Protein AF-A0A8J7B1N4-F1 (afdb_monomer_lite)

Foldseek 3Di:
DAKEKEADDPQPDPKWKWKAWVLVVSPDTQTFDDDPRITMGDDDCVSCQVKIWMFIAINSHWTWPDDIDIDNDDVHYYHYHYPPRTDTDDDPDQDEDDDPVQCVVPPDDPPPPDDFPEEQEAQAPVSVVVQVVVVVVVGRYHYHFRYEAPDPAALLPDDDPDDVPDDDPASQPVVLVQFAAPDDDDPPDPDPHGWHRYNRICVSRDDPDDDDDDLCPCVVPPPVVSCCCVVPVVVVSVVVVD

Secondary structure (DSSP, 8-state):
-EEEEEE-STTTTTS-EEEEEGGGTT---EE-EEETTEEEEEE-HHHHTT-EEEEEEETTTEEPSSSPEEE-PPTT-EEEE-TTTS--PPP-SPPP---HHHHHHSPPP--TT---SEEEE--SHHHHHHHHHHHHTT--EEEE-SSB---SS-GGGSPP-PBTTB----TTHHHHHH-B--SPPPTT------B--BTTGGGGS--S--PPPPTTGGGGS-HHHHHHIIIIIHHHHHHHT-

Radius of gyration: 25.06 Å; chains: 1; bounding box: 59×52×63 Å

pLDDT: mean 89.24, std 9.02, range [54.62, 98.19]

Structure (mmCIF, N/CA/C/O backbone):
data_AF-A0A8J7B1N4-F1
#
_entry.id   AF-A0A8J7B1N4-F1
#
loop_
_atom_site.group_PDB
_atom_site.id
_atom_site.type_symbol
_atom_site.label_atom_id
_atom_site.label_alt_id
_atom_site.label_comp_id
_atom_site.label_asym_id
_atom_site.label_entity_id
_atom_site.label_seq_id
_atom_site.pdbx_PDB_ins_code
_atom_site.Cartn_x
_atom_site.Cartn_y
_atom_site.Cartn_z
_atom_site.occupancy
_atom_site.B_iso_or_equiv
_atom_site.auth_seq_id
_atom_site.auth_comp_id
_atom_site.auth_asym_id
_atom_site.auth_atom_id
_atom_site.pdbx_PDB_model_num
ATOM 1 N N . MET A 1 1 ? -27.358 -0.420 25.011 1.00 93.19 1 MET A N 1
ATOM 2 C CA . MET A 1 1 ? -26.073 -0.004 24.418 1.00 93.19 1 MET A CA 1
ATOM 3 C C . MET A 1 1 ? -25.561 1.215 25.165 1.00 93.19 1 MET A C 1
ATOM 5 O O . MET A 1 1 ? -26.332 1.803 25.919 1.00 93.19 1 MET A O 1
ATOM 9 N N . PHE A 1 2 ? -24.293 1.547 24.993 1.00 96.31 2 PHE A N 1
ATOM 10 C CA . PHE A 1 2 ? -23.698 2.841 25.317 1.00 96.31 2 PHE A CA 1
ATOM 11 C C . PHE A 1 2 ? -22.681 3.161 24.220 1.00 96.31 2 PHE A C 1
ATOM 13 O O . PHE A 1 2 ? -22.222 2.254 23.515 1.00 96.31 2 PHE A O 1
ATOM 20 N N . THR A 1 3 ? -22.324 4.432 24.108 1.00 97.19 3 THR A N 1
ATOM 21 C CA . THR A 1 3 ? -21.473 4.940 23.041 1.00 97.19 3 THR A CA 1
ATOM 22 C C . THR A 1 3 ? -20.137 5.404 23.604 1.00 97.19 3 THR A C 1
ATOM 24 O O . THR A 1 3 ? -20.077 6.175 24.560 1.00 97.19 3 THR A O 1
ATOM 27 N N . LEU A 1 4 ? -19.054 4.950 22.985 1.00 97.06 4 LEU A N 1
ATOM 28 C CA . LEU A 1 4 ? -17.715 5.506 23.142 1.00 97.06 4 LEU A CA 1
ATOM 29 C C . LEU A 1 4 ? -17.394 6.342 21.904 1.00 97.06 4 LEU A C 1
ATOM 31 O O . LEU A 1 4 ? -17.588 5.881 20.779 1.00 97.06 4 LEU A O 1
ATOM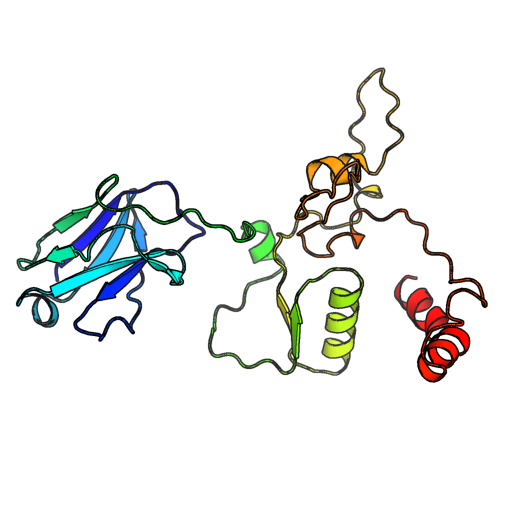 35 N N . ARG A 1 5 ? -16.904 7.564 22.100 1.00 96.94 5 ARG A N 1
ATOM 36 C CA . ARG A 1 5 ? -16.487 8.467 21.026 1.00 96.94 5 ARG A CA 1
ATOM 37 C C . ARG A 1 5 ? -15.051 8.900 21.227 1.00 96.94 5 ARG A C 1
ATOM 39 O O . ARG A 1 5 ? -14.684 9.334 22.312 1.00 96.94 5 ARG A O 1
ATOM 46 N N . PHE A 1 6 ? -14.264 8.851 20.164 1.00 96.56 6 PHE A N 1
ATOM 47 C CA . PHE A 1 6 ? -12.947 9.465 20.107 1.00 96.56 6 PHE A CA 1
ATOM 48 C C . PHE A 1 6 ? -12.950 10.587 19.066 1.00 96.56 6 PHE A C 1
ATOM 50 O O . PHE A 1 6 ? -12.943 10.327 17.863 1.00 96.56 6 PHE A O 1
ATOM 57 N N . ALA A 1 7 ? -13.008 11.837 19.529 1.00 95.12 7 ALA A N 1
ATOM 58 C CA . ALA A 1 7 ? -13.002 13.015 18.670 1.00 95.12 7 ALA A CA 1
ATOM 59 C C . ALA A 1 7 ? -11.585 13.332 18.186 1.00 95.12 7 ALA A C 1
ATOM 61 O O . ALA A 1 7 ? -10.692 13.655 18.970 1.00 95.12 7 ALA A O 1
ATOM 62 N N . THR A 1 8 ? -11.398 13.249 16.870 1.00 90.62 8 THR A N 1
ATOM 63 C CA . THR A 1 8 ? -10.145 13.579 16.188 1.00 90.62 8 THR A CA 1
ATOM 64 C C . THR A 1 8 ? -10.393 13.793 14.697 1.00 90.62 8 THR A C 1
ATOM 66 O O . THR A 1 8 ? -11.321 13.239 14.098 1.00 90.62 8 THR A O 1
ATOM 69 N N . ALA A 1 9 ? -9.543 14.615 14.093 1.00 87.00 9 ALA A N 1
ATOM 70 C CA . ALA A 1 9 ? -9.493 14.855 12.662 1.00 87.00 9 ALA A CA 1
ATOM 71 C C . ALA A 1 9 ? -8.360 14.101 11.955 1.00 87.00 9 ALA A C 1
ATOM 73 O O . ALA A 1 9 ? -8.394 13.988 10.733 1.00 87.00 9 ALA A O 1
ATOM 74 N N . ASP A 1 10 ? -7.381 13.602 12.707 1.00 82.19 10 ASP A N 1
ATOM 75 C CA . ASP A 1 10 ? -6.040 13.312 12.185 1.00 82.19 10 ASP A CA 1
ATOM 76 C C . ASP A 1 10 ? -5.960 11.972 11.442 1.00 82.19 10 ASP A C 1
ATOM 78 O O . ASP A 1 10 ? -5.059 11.749 10.638 1.00 82.19 10 ASP A O 1
ATOM 82 N N . TYR A 1 11 ? -6.924 11.081 11.689 1.00 81.88 11 TYR A N 1
ATOM 83 C CA . TYR A 1 11 ? -6.911 9.702 11.191 1.00 81.88 11 TYR A CA 1
ATOM 84 C C . TYR A 1 11 ? -8.045 9.401 10.199 1.00 81.88 11 TYR A C 1
ATOM 86 O O . TYR A 1 11 ? -8.274 8.253 9.859 1.00 81.88 11 TYR A O 1
ATOM 94 N N . ARG A 1 12 ? -8.786 10.406 9.724 1.00 71.12 12 ARG A N 1
ATOM 95 C CA . ARG A 1 12 ? -9.906 10.196 8.786 1.00 71.12 12 ARG A CA 1
ATOM 96 C C . ARG A 1 12 ? -9.482 10.350 7.315 1.00 71.12 12 ARG A C 1
ATOM 98 O O . ARG A 1 12 ? -8.583 11.146 7.048 1.00 71.12 12 ARG A O 1
ATOM 105 N N . PRO A 1 13 ? -10.226 9.760 6.364 1.00 61.59 13 PRO A N 1
ATOM 106 C CA . PRO A 1 13 ? -11.046 8.552 6.511 1.00 61.59 13 PRO A CA 1
ATOM 107 C C . PRO A 1 13 ? -10.205 7.270 6.384 1.00 61.59 13 PRO A C 1
ATOM 109 O O . PRO A 1 13 ? -10.677 6.197 6.740 1.00 61.59 13 PRO A O 1
ATOM 112 N N . ASP A 1 14 ? -8.974 7.399 5.890 1.00 69.56 14 ASP A N 1
ATOM 113 C CA . ASP A 1 14 ? -8.175 6.281 5.390 1.00 69.56 14 ASP A CA 1
ATOM 114 C C . ASP A 1 14 ? -7.541 5.432 6.491 1.00 69.56 14 ASP A C 1
ATOM 116 O O . ASP A 1 14 ? -7.018 4.364 6.189 1.00 69.56 14 ASP A O 1
ATOM 120 N N . ARG A 1 15 ? -7.572 5.892 7.752 1.00 82.56 15 ARG A N 1
ATOM 121 C CA . ARG A 1 15 ? -6.979 5.161 8.870 1.00 82.56 15 ARG A CA 1
ATOM 122 C C . ARG A 1 15 ? -8.014 4.699 9.880 1.00 82.56 15 ARG A C 1
ATOM 124 O O . ARG A 1 15 ? -8.753 5.505 10.430 1.00 82.56 15 ARG A O 1
ATOM 131 N N . GLN A 1 16 ? -8.059 3.411 10.181 1.00 89.62 16 GLN A N 1
ATOM 132 C CA . GLN A 1 16 ? -9.032 2.840 11.100 1.00 89.62 16 GLN A CA 1
ATOM 133 C C . GLN A 1 16 ? -8.594 3.000 12.562 1.00 89.62 16 GLN A C 1
ATOM 135 O O . GLN A 1 16 ? -7.497 2.598 12.953 1.00 89.62 16 GLN A O 1
ATOM 140 N N . VAL A 1 17 ? -9.505 3.486 13.411 1.00 94.56 17 VAL A N 1
ATOM 141 C CA . VAL A 1 17 ? -9.372 3.372 14.871 1.00 94.56 17 VAL A CA 1
ATOM 142 C C . VAL A 1 17 ? -10.276 2.253 15.380 1.00 94.56 17 VAL A C 1
ATOM 144 O O . VAL A 1 17 ? -11.475 2.214 15.105 1.00 94.56 17 VAL A O 1
ATOM 147 N N . THR A 1 18 ? -9.692 1.343 16.152 1.00 96.75 18 THR A N 1
ATOM 148 C CA . THR A 1 18 ? -10.368 0.210 16.795 1.00 96.75 18 THR A CA 1
ATOM 149 C C . THR A 1 18 ? -10.280 0.308 18.315 1.00 96.75 18 THR A C 1
ATOM 151 O O . THR A 1 18 ? -9.471 1.061 18.861 1.00 96.75 18 THR A O 1
ATOM 154 N N . LEU A 1 19 ? -11.129 -0.445 19.011 1.00 97.06 19 LEU A N 1
ATOM 155 C CA . LEU A 1 19 ? -11.047 -0.660 20.451 1.00 97.06 19 LEU A CA 1
ATOM 156 C C . LEU A 1 19 ? -10.596 -2.090 20.741 1.00 97.06 19 LEU A C 1
ATOM 158 O O . LEU A 1 19 ? -11.185 -3.039 20.224 1.00 97.06 19 LEU A O 1
ATOM 162 N N . ARG A 1 20 ? -9.624 -2.235 21.644 1.00 97.94 20 ARG A N 1
ATOM 163 C CA . ARG A 1 20 ? -9.289 -3.509 22.294 1.00 97.94 20 ARG A CA 1
ATOM 164 C C . ARG A 1 20 ? -9.598 -3.410 23.776 1.00 97.94 20 ARG A C 1
ATOM 166 O O . ARG A 1 20 ? -9.395 -2.358 24.384 1.00 97.94 20 ARG A O 1
ATOM 173 N N . THR A 1 21 ? -10.102 -4.497 24.354 1.00 97.50 21 THR A N 1
ATOM 174 C CA . THR A 1 21 ? -10.533 -4.526 25.759 1.00 97.50 21 THR A CA 1
ATOM 175 C C . THR A 1 21 ? -9.948 -5.713 26.510 1.00 97.50 21 THR A C 1
ATOM 177 O O . THR A 1 21 ? -9.672 -6.763 25.923 1.00 97.50 21 THR A O 1
ATOM 180 N N . ASN A 1 22 ? -9.819 -5.578 27.829 1.00 97.38 22 ASN A N 1
ATOM 181 C CA . ASN A 1 22 ? -9.392 -6.672 28.698 1.00 97.38 22 ASN A CA 1
ATOM 182 C C . ASN A 1 22 ? -10.382 -7.855 28.706 1.00 97.38 22 ASN A C 1
ATOM 184 O O . ASN A 1 22 ? -9.966 -8.989 28.916 1.00 97.38 22 ASN A O 1
ATOM 188 N N . LEU A 1 23 ? -11.672 -7.617 28.437 1.00 95.69 23 LEU A N 1
ATOM 189 C CA . LEU A 1 23 ? -12.701 -8.668 28.372 1.00 95.69 23 LEU A CA 1
ATOM 190 C C . LEU A 1 23 ? -12.519 -9.628 27.191 1.00 95.69 23 LEU A C 1
ATOM 192 O O . LEU A 1 23 ? -13.093 -10.715 27.189 1.00 95.69 23 LEU A O 1
ATOM 196 N N . ASP A 1 24 ? -11.754 -9.216 26.184 1.00 93.69 24 ASP A N 1
ATOM 197 C CA . ASP A 1 24 ? -11.372 -10.032 25.033 1.00 93.69 24 ASP A CA 1
ATOM 198 C C . ASP A 1 24 ? -9.873 -10.393 25.085 1.00 93.69 24 ASP A C 1
ATOM 200 O O . ASP A 1 24 ? -9.266 -10.657 24.049 1.00 93.69 24 ASP A O 1
ATOM 204 N N . ASN A 1 25 ? -9.249 -10.350 26.275 1.00 95.00 25 ASN A N 1
ATOM 205 C CA . ASN A 1 25 ? -7.805 -10.537 26.477 1.00 95.00 25 ASN A CA 1
ATOM 206 C C . ASN A 1 25 ? -6.950 -9.693 25.522 1.00 95.00 25 ASN A C 1
ATOM 208 O O . ASN A 1 25 ? -5.895 -10.139 25.078 1.00 95.00 25 ASN A O 1
ATOM 212 N N . TRP A 1 26 ? -7.424 -8.493 25.173 1.00 95.56 26 TRP A N 1
ATOM 213 C CA . TRP A 1 26 ? -6.745 -7.593 24.244 1.00 95.56 26 TRP A CA 1
ATOM 214 C C . TRP A 1 26 ? -6.537 -8.158 22.827 1.00 95.56 26 TRP A C 1
ATOM 216 O O . TRP A 1 26 ? -5.747 -7.606 22.070 1.00 95.56 26 TRP A O 1
ATOM 226 N N . ALA A 1 27 ? -7.240 -9.232 22.454 1.00 93.12 27 ALA A N 1
ATOM 227 C CA . ALA A 1 27 ? -7.044 -9.935 21.184 1.00 93.12 27 ALA A CA 1
ATOM 228 C C . ALA A 1 27 ? -8.070 -9.565 20.102 1.00 93.12 27 ALA A C 1
ATOM 230 O O . ALA A 1 27 ? -7.844 -9.826 18.925 1.00 93.12 27 ALA A O 1
ATOM 231 N N . LYS A 1 28 ? -9.211 -8.983 20.490 1.00 94.31 28 LYS A N 1
ATOM 232 C CA . LYS A 1 28 ? -10.292 -8.636 19.564 1.00 94.31 28 LYS A CA 1
ATOM 233 C C . LYS A 1 28 ? -10.302 -7.145 19.248 1.00 94.31 28 LYS A C 1
ATOM 235 O O . LYS A 1 28 ? -10.444 -6.332 20.160 1.00 94.31 28 LYS A O 1
ATOM 240 N N . ASP A 1 29 ? -10.259 -6.821 17.959 1.00 94.69 29 ASP A N 1
ATOM 241 C CA . ASP A 1 29 ? -10.487 -5.474 17.441 1.00 94.69 29 ASP A CA 1
ATOM 242 C C . ASP A 1 29 ? -11.983 -5.205 17.255 1.00 94.69 29 ASP A C 1
ATOM 244 O O . ASP A 1 29 ? -12.693 -5.925 16.549 1.00 94.69 29 ASP A O 1
ATOM 248 N N . ILE A 1 30 ? -12.478 -4.155 17.905 1.00 95.62 30 ILE A N 1
ATOM 249 C CA . ILE A 1 30 ? -13.835 -3.644 17.710 1.00 95.62 30 ILE A CA 1
ATOM 250 C C . ILE A 1 30 ? -13.725 -2.412 16.803 1.00 95.62 30 ILE A C 1
ATOM 252 O O . ILE A 1 30 ? -13.153 -1.408 17.237 1.00 95.62 30 ILE A O 1
ATOM 256 N N . PRO A 1 31 ? -14.224 -2.458 15.555 1.00 94.12 31 PRO A N 1
ATOM 257 C CA . PRO A 1 31 ? -14.052 -1.363 14.609 1.00 94.12 31 PRO A CA 1
ATOM 258 C C . PRO A 1 31 ? -14.891 -0.146 15.007 1.00 94.12 31 PRO A C 1
ATOM 260 O O . PRO A 1 31 ? -16.038 -0.280 15.436 1.00 94.12 31 PRO A O 1
ATOM 263 N N . GLY A 1 32 ? -14.310 1.044 14.854 1.00 92.56 32 GLY A N 1
ATOM 264 C CA . GLY A 1 32 ? -15.020 2.309 15.001 1.00 92.56 32 GLY A CA 1
ATOM 265 C C . GLY A 1 32 ? -15.603 2.777 13.674 1.00 92.56 32 GLY A C 1
ATOM 266 O O . GLY A 1 32 ? -15.034 2.527 12.613 1.00 92.56 32 GLY A O 1
ATOM 267 N N . LEU A 1 33 ? -16.714 3.503 13.745 1.00 92.25 33 LEU A N 1
ATOM 268 C CA . LEU A 1 33 ? -17.312 4.197 12.607 1.00 92.25 33 LEU A CA 1
ATOM 269 C C . LEU A 1 33 ? -17.022 5.697 12.722 1.00 92.25 33 LEU A C 1
ATOM 271 O O . LEU A 1 33 ? -17.296 6.287 13.766 1.00 92.25 33 LEU A O 1
ATOM 275 N N . TYR A 1 34 ? -16.463 6.325 11.686 1.00 91.50 34 TYR A N 1
ATOM 276 C CA . TYR A 1 34 ? -16.188 7.763 11.720 1.00 91.50 34 TYR A CA 1
ATOM 277 C C . TYR A 1 34 ? -17.430 8.577 11.337 1.00 91.50 34 TYR A C 1
ATOM 279 O O . TYR A 1 34 ? -17.836 8.590 10.178 1.00 91.50 34 TYR A O 1
ATOM 287 N N . GLU A 1 35 ? -18.016 9.292 12.299 1.00 90.00 35 GLU A N 1
ATOM 288 C CA . GLU A 1 35 ? -19.196 10.143 12.103 1.00 90.00 35 GLU A CA 1
ATOM 289 C C . GLU A 1 35 ? -19.084 11.418 12.945 1.00 90.00 35 GLU A C 1
ATOM 291 O O . GLU A 1 35 ? -18.605 11.395 14.078 1.00 90.00 35 GLU A O 1
ATOM 296 N N . ASN A 1 36 ? -19.562 12.550 12.418 1.00 88.81 36 ASN A N 1
ATOM 297 C CA . ASN A 1 36 ? -19.667 13.815 13.162 1.00 88.81 36 ASN A CA 1
ATOM 298 C C . ASN A 1 36 ? -18.364 14.251 13.871 1.00 88.81 36 ASN A C 1
ATOM 300 O O . ASN A 1 36 ? -18.396 14.790 14.977 1.00 88.81 36 ASN A O 1
ATOM 304 N N . GLY A 1 37 ? -17.208 14.009 13.243 1.00 89.25 37 GLY A N 1
ATOM 305 C CA . GLY A 1 37 ? -15.901 14.405 13.776 1.00 89.25 37 GLY A CA 1
ATOM 306 C C . GLY A 1 37 ? -15.296 13.449 14.812 1.00 89.25 37 GLY A C 1
ATOM 307 O O . GLY A 1 37 ? -14.278 13.790 15.417 1.00 89.25 37 GLY A O 1
ATOM 308 N N . ALA A 1 38 ? -15.889 12.271 15.029 1.00 93.88 38 ALA A N 1
ATOM 309 C CA . ALA A 1 38 ? -15.402 11.294 15.994 1.00 93.88 38 ALA A CA 1
ATOM 310 C C . ALA A 1 38 ? -15.502 9.849 15.487 1.00 93.88 38 ALA A C 1
ATOM 312 O O . ALA A 1 38 ? -16.433 9.479 14.777 1.00 93.88 38 ALA A O 1
ATOM 313 N N . TRP A 1 39 ? -14.566 9.011 15.926 1.00 95.81 39 TRP A N 1
ATOM 314 C CA . TRP A 1 39 ? -14.693 7.558 15.844 1.00 95.81 39 TRP A CA 1
ATOM 315 C C . TRP A 1 39 ? -15.678 7.081 16.904 1.00 95.81 39 TRP A C 1
ATOM 317 O O . TRP A 1 39 ? -15.469 7.324 18.094 1.00 95.81 39 TRP A O 1
ATOM 327 N N . ARG A 1 40 ? -16.753 6.423 16.478 1.00 96.00 40 ARG A N 1
ATOM 328 C CA . ARG A 1 40 ? -17.864 5.978 17.316 1.00 96.00 40 ARG A CA 1
ATOM 329 C C . ARG A 1 40 ? -17.866 4.462 17.462 1.00 96.00 40 ARG A C 1
ATOM 331 O O . ARG A 1 40 ? -17.752 3.735 16.478 1.00 96.00 40 ARG A O 1
ATOM 338 N N . PHE A 1 41 ? -18.063 4.003 18.693 1.00 96.94 41 PHE A N 1
ATOM 339 C CA . PHE A 1 41 ? -18.124 2.595 19.064 1.00 96.94 41 PHE A CA 1
ATOM 340 C C . PHE A 1 41 ? -19.394 2.342 19.877 1.00 96.94 41 PHE A C 1
ATOM 342 O O . PHE A 1 41 ? -19.586 2.935 20.939 1.00 96.94 41 PHE A O 1
ATOM 349 N N . GLU A 1 42 ? -20.258 1.460 19.382 1.00 96.19 42 GLU A N 1
ATOM 350 C CA . GLU A 1 42 ? -21.500 1.068 20.052 1.00 96.19 42 GLU A CA 1
ATOM 351 C C . GLU A 1 42 ? -21.316 -0.276 20.751 1.00 96.19 42 GLU A C 1
ATOM 353 O O . GLU A 1 42 ? -21.088 -1.299 20.104 1.00 96.19 42 GLU A O 1
ATOM 358 N N . LEU A 1 43 ? -21.416 -0.280 22.082 1.00 96.00 43 LEU A N 1
ATOM 359 C CA . LEU A 1 43 ? -21.132 -1.460 22.896 1.00 96.00 43 LEU A CA 1
ATOM 360 C C . LEU A 1 43 ? -22.343 -1.886 23.751 1.00 96.00 43 LEU A C 1
ATOM 362 O O . LEU A 1 43 ? -23.065 -1.053 24.317 1.00 96.00 43 LEU A O 1
ATOM 366 N N . PRO A 1 44 ? -22.593 -3.201 23.904 1.00 95.62 44 PRO A N 1
ATOM 367 C CA . PRO A 1 44 ? -23.684 -3.712 24.728 1.00 95.62 44 PRO A CA 1
ATOM 368 C C . PRO A 1 44 ? -23.399 -3.570 26.226 1.00 95.62 44 PRO A C 1
ATOM 370 O O . PRO A 1 44 ? -22.544 -4.253 26.784 1.00 95.62 44 PRO A O 1
ATOM 373 N N . ALA A 1 45 ? -24.205 -2.753 26.911 1.00 93.38 45 ALA A N 1
ATOM 374 C CA . ALA A 1 45 ? -24.135 -2.569 28.365 1.00 93.38 45 ALA A CA 1
ATOM 375 C C . ALA A 1 45 ? -24.250 -3.892 29.152 1.00 93.38 45 ALA A C 1
ATOM 377 O O . ALA A 1 45 ? -23.642 -4.022 30.204 1.00 93.38 45 ALA A O 1
ATOM 378 N N . ALA A 1 46 ? -24.951 -4.901 28.619 1.00 93.62 46 ALA A N 1
ATOM 379 C CA . ALA A 1 46 ? -25.036 -6.227 29.238 1.00 93.62 46 ALA A CA 1
ATOM 380 C C . ALA A 1 46 ? -23.668 -6.920 29.388 1.00 93.62 46 ALA A C 1
ATOM 382 O O . ALA A 1 46 ? -23.474 -7.688 30.323 1.00 93.62 46 ALA A O 1
ATOM 383 N N . ARG A 1 47 ? -22.720 -6.644 28.482 1.00 94.12 47 ARG A N 1
ATOM 384 C CA . ARG A 1 47 ? -21.371 -7.225 28.509 1.00 94.12 47 ARG A CA 1
ATOM 385 C C . ARG A 1 47 ? -20.372 -6.350 29.264 1.00 94.12 47 ARG A C 1
ATOM 387 O O . ARG A 1 47 ? -19.533 -6.872 29.984 1.00 94.12 47 ARG A O 1
ATOM 394 N N . TYR A 1 48 ? -20.455 -5.034 29.082 1.00 95.19 48 TYR A N 1
ATOM 395 C CA . TYR A 1 48 ? -19.438 -4.086 29.554 1.00 95.19 48 TYR A CA 1
ATOM 396 C C . TYR A 1 48 ? -19.866 -3.277 30.796 1.00 95.19 48 TYR A C 1
ATOM 398 O O . TYR A 1 48 ? -19.066 -2.528 31.348 1.00 95.19 48 TYR A O 1
ATOM 406 N N . GLY A 1 49 ? -21.114 -3.408 31.263 1.00 90.62 49 GLY A N 1
ATOM 407 C CA . GLY A 1 49 ? -21.689 -2.595 32.347 1.00 90.62 49 GLY A CA 1
ATOM 408 C C . GLY A 1 49 ? -21.065 -2.810 33.729 1.00 90.62 49 GLY A C 1
ATOM 409 O O . GLY A 1 49 ? -21.167 -1.936 34.586 1.00 90.62 49 GLY A O 1
ATOM 410 N N . GLY A 1 50 ? -20.376 -3.936 33.940 1.00 92.44 50 GLY A N 1
ATOM 411 C CA . GLY A 1 50 ? -19.620 -4.212 35.169 1.00 92.44 50 GLY A CA 1
ATOM 412 C C . GLY A 1 50 ? -18.322 -3.408 35.310 1.00 92.44 50 GLY A C 1
ATOM 413 O O . GLY A 1 50 ? -17.658 -3.515 36.335 1.00 92.44 50 GLY A O 1
ATOM 414 N N . GLY A 1 51 ? -17.964 -2.609 34.303 1.00 95.56 51 GLY A N 1
ATOM 415 C CA . GLY A 1 51 ? -16.665 -1.958 34.221 1.00 95.56 51 GLY A CA 1
ATOM 416 C C . GLY A 1 51 ? -15.687 -2.771 33.385 1.00 95.56 51 GLY A C 1
ATOM 417 O O . GLY A 1 51 ? -15.648 -3.999 33.457 1.00 95.56 51 GLY A O 1
ATOM 418 N N . PHE A 1 52 ? -14.908 -2.084 32.562 1.00 97.69 52 PHE A N 1
ATOM 419 C CA . PHE A 1 52 ? -13.904 -2.703 31.710 1.00 97.69 52 PHE A CA 1
ATOM 420 C C . PHE A 1 52 ? -12.755 -1.741 31.441 1.00 97.69 52 PHE A C 1
ATOM 422 O O . PHE A 1 52 ? -12.886 -0.522 31.572 1.00 97.69 52 PHE A O 1
ATOM 429 N N . THR A 1 53 ? -11.636 -2.324 31.037 1.00 98.19 53 THR A N 1
ATOM 430 C CA . THR A 1 53 ? -10.427 -1.604 30.666 1.00 98.19 53 THR A CA 1
ATOM 431 C C . THR A 1 53 ? -10.217 -1.731 29.162 1.00 98.19 53 THR A C 1
ATOM 433 O O . THR A 1 53 ? -10.440 -2.800 28.586 1.00 98.19 53 THR A O 1
ATOM 436 N N . PHE A 1 54 ? -9.817 -0.646 28.510 1.00 98.00 54 PHE A N 1
ATOM 437 C CA . PHE A 1 54 ? -9.677 -0.588 27.063 1.00 98.00 54 PHE A CA 1
ATOM 438 C C . PHE A 1 54 ? -8.568 0.361 26.611 1.00 98.00 54 PHE A C 1
ATOM 440 O O . PHE A 1 54 ? -8.091 1.218 27.358 1.00 98.00 54 PHE A O 1
ATOM 447 N N . LYS A 1 55 ? -8.196 0.218 25.340 1.00 97.69 55 LYS A N 1
ATOM 448 C CA . LYS A 1 55 ? -7.346 1.147 24.602 1.00 97.69 55 LYS A CA 1
ATOM 449 C C . LYS A 1 55 ? -7.900 1.344 23.201 1.00 97.69 55 LYS A C 1
ATOM 451 O O . LYS A 1 55 ? -8.418 0.403 22.595 1.00 97.69 55 LYS A O 1
ATOM 456 N N . PHE A 1 56 ? -7.739 2.559 22.687 1.00 97.38 56 PHE A N 1
ATOM 457 C CA . PHE A 1 56 ? -7.836 2.794 21.255 1.00 97.38 56 PHE A CA 1
ATOM 458 C C . PHE A 1 56 ? -6.577 2.259 20.570 1.00 97.38 56 PHE A C 1
ATOM 460 O O . PHE A 1 56 ? -5.468 2.378 21.104 1.00 97.38 56 PHE A O 1
ATOM 467 N N . VAL A 1 57 ? -6.757 1.668 19.394 1.00 96.31 57 VAL A N 1
ATOM 468 C CA . VAL A 1 57 ? -5.680 1.127 18.568 1.00 96.31 57 VAL A CA 1
ATOM 469 C C . VAL A 1 57 ? -5.865 1.626 17.139 1.00 96.31 57 VAL A C 1
ATOM 471 O O . VAL A 1 57 ? -6.888 1.356 16.508 1.00 96.31 57 VAL A O 1
ATOM 474 N N . LEU A 1 58 ? -4.888 2.379 16.647 1.00 92.75 58 LEU A N 1
ATOM 475 C CA . LEU A 1 58 ? -4.834 2.898 15.282 1.00 92.75 58 LEU A CA 1
ATOM 476 C C . LEU A 1 58 ? -4.212 1.834 14.362 1.00 92.75 58 LEU A C 1
ATOM 478 O O . LEU A 1 58 ? -3.212 1.215 14.727 1.00 92.75 58 LEU A O 1
ATOM 482 N N . GLU A 1 59 ? -4.820 1.581 13.201 1.00 89.12 59 GLU A N 1
ATOM 483 C CA . GLU A 1 59 ? -4.377 0.560 12.229 1.00 89.12 59 GLU A CA 1
ATOM 484 C C . GLU A 1 59 ? -4.176 -0.840 12.837 1.00 89.12 59 GLU A C 1
ATOM 486 O O . GLU A 1 59 ? -3.312 -1.603 12.407 1.00 89.12 59 GLU A O 1
ATOM 491 N N . ARG A 1 60 ? -4.906 -1.165 13.919 1.00 90.44 60 ARG A N 1
ATOM 492 C CA . ARG A 1 60 ? -4.774 -2.427 14.689 1.00 90.44 60 ARG A CA 1
ATOM 493 C C . ARG A 1 60 ? -3.341 -2.722 15.186 1.00 90.44 60 ARG A C 1
ATOM 495 O O . ARG A 1 60 ? -3.067 -3.812 15.693 1.00 90.44 60 ARG A O 1
ATOM 502 N N . THR A 1 61 ? -2.451 -1.733 15.104 1.00 89.31 61 THR A N 1
ATOM 503 C CA . THR A 1 61 ? -1.002 -1.855 15.320 1.00 89.31 61 THR A CA 1
ATOM 504 C C . THR A 1 61 ? -0.543 -0.888 16.404 1.00 89.31 61 THR A C 1
ATOM 506 O O . THR A 1 61 ? 0.151 -1.265 17.350 1.00 89.31 61 THR A O 1
ATOM 509 N N . TYR A 1 62 ? -0.992 0.361 16.312 1.00 92.38 62 TYR A N 1
ATOM 510 C CA . TYR A 1 62 ? -0.555 1.449 17.166 1.00 92.38 62 TYR A CA 1
ATOM 511 C C . TYR A 1 62 ? -1.466 1.615 18.369 1.00 92.38 62 TYR A C 1
ATOM 513 O O . TYR A 1 62 ? -2.549 2.191 18.293 1.00 92.38 62 TYR A O 1
ATOM 521 N N . TRP A 1 63 ? -1.003 1.121 19.509 1.00 95.75 63 TRP A N 1
ATOM 522 C CA . TRP A 1 63 ? -1.668 1.318 20.790 1.00 95.75 63 TRP A CA 1
ATOM 523 C C . TRP A 1 63 ? -1.642 2.789 21.190 1.00 95.75 63 TRP A C 1
ATOM 525 O O . TRP A 1 63 ? -0.619 3.454 21.018 1.00 95.75 63 TRP A O 1
ATOM 535 N N . GLN A 1 64 ? -2.731 3.288 21.784 1.00 96.25 64 GLN A N 1
ATOM 536 C CA . GLN A 1 64 ? -2.695 4.620 22.383 1.00 96.25 64 GLN A CA 1
ATOM 537 C C . GLN A 1 64 ? -1.530 4.728 23.383 1.00 96.25 64 GLN A C 1
ATOM 539 O O . GLN A 1 64 ? -1.238 3.782 24.133 1.00 96.25 64 GLN A O 1
ATOM 544 N N . ASN A 1 65 ? -0.911 5.901 23.439 1.00 95.88 65 ASN A N 1
ATOM 545 C CA . ASN A 1 65 ? 0.087 6.236 24.443 1.00 95.88 65 ASN A CA 1
ATOM 546 C C . ASN A 1 65 ? -0.531 6.265 25.848 1.00 95.88 65 ASN A C 1
ATOM 548 O O . ASN A 1 65 ? -1.726 6.499 26.023 1.00 95.88 65 ASN A O 1
ATOM 552 N N . GLY A 1 66 ? 0.311 6.085 26.865 1.00 95.12 66 GLY A N 1
ATOM 553 C CA . GLY A 1 66 ? -0.111 6.157 28.263 1.00 95.12 66 GLY A CA 1
ATOM 554 C C . GLY A 1 66 ? -0.796 4.881 28.773 1.00 95.12 66 GLY A C 1
ATOM 555 O O . GLY A 1 66 ? -0.708 3.829 28.130 1.00 95.12 66 GLY A O 1
ATOM 556 N N . PRO A 1 67 ? -1.421 4.944 29.963 1.00 95.88 67 PRO A N 1
ATOM 557 C CA . PRO A 1 67 ? -2.053 3.792 30.598 1.00 95.88 67 PRO A CA 1
ATOM 558 C C . PRO A 1 67 ? -3.331 3.350 29.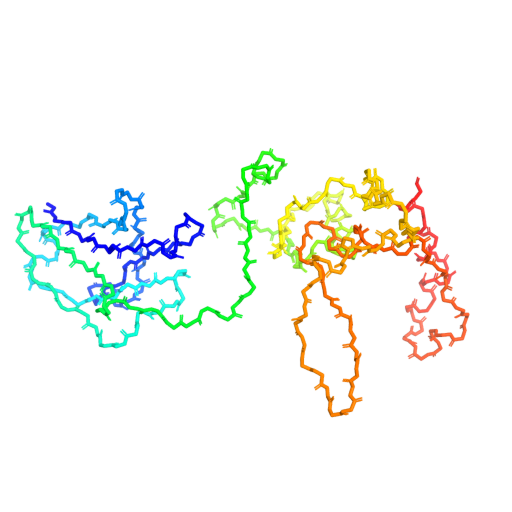872 1.00 95.88 67 PRO A C 1
ATOM 560 O O . PRO A 1 67 ? -3.859 4.045 28.997 1.00 95.88 67 PRO A O 1
ATOM 563 N N . ASP A 1 68 ? -3.834 2.177 30.245 1.00 97.31 68 ASP A N 1
ATOM 564 C CA . ASP A 1 68 ? -5.150 1.722 29.808 1.00 97.31 68 ASP A CA 1
ATOM 565 C C . ASP A 1 68 ? -6.257 2.582 30.437 1.00 97.31 68 ASP A C 1
ATOM 567 O O . ASP A 1 68 ? -6.139 3.047 31.574 1.00 97.31 68 ASP A O 1
ATOM 571 N N . LEU A 1 69 ? -7.353 2.781 29.707 1.00 97.25 69 LEU A N 1
ATOM 572 C CA . LEU A 1 69 ? -8.506 3.542 30.182 1.00 97.25 69 LEU A CA 1
ATOM 573 C C . LEU A 1 69 ? -9.521 2.597 30.810 1.00 97.25 69 LEU A C 1
ATOM 575 O O . LEU A 1 69 ? -9.810 1.541 30.259 1.00 97.25 69 LEU A O 1
ATOM 579 N N . PHE A 1 70 ? -10.097 2.994 31.940 1.00 97.69 70 PHE A N 1
ATOM 580 C CA . PHE A 1 70 ? -11.192 2.270 32.577 1.00 97.69 70 PHE A CA 1
ATOM 581 C C . PHE A 1 70 ? -12.510 3.018 32.378 1.00 97.69 70 PHE A C 1
ATOM 583 O O . PHE A 1 70 ? -12.559 4.245 32.495 1.00 97.69 70 PHE A O 1
ATOM 590 N N . LEU A 1 71 ? -13.584 2.279 32.111 1.00 97.19 71 LEU A N 1
ATOM 591 C CA . LEU A 1 71 ? -14.939 2.813 32.045 1.00 97.19 71 LEU A CA 1
ATOM 592 C C . LEU A 1 71 ? -15.923 1.829 32.673 1.00 97.19 71 LEU A C 1
ATOM 594 O O . LEU A 1 71 ? -15.954 0.655 32.314 1.00 97.19 71 LEU A O 1
ATOM 598 N N . GLN A 1 72 ? -16.786 2.341 33.548 1.00 96.75 72 GLN A N 1
ATOM 599 C CA . GLN A 1 72 ? -17.994 1.659 34.002 1.00 96.75 72 GLN A CA 1
ATOM 600 C C . GLN A 1 72 ? -19.215 2.384 33.417 1.00 96.75 72 GLN A C 1
ATOM 602 O O . GLN A 1 72 ? -19.609 3.431 33.935 1.00 96.75 72 GLN A O 1
ATOM 607 N N . PRO A 1 73 ? -19.772 1.895 32.295 1.00 95.62 73 PRO A N 1
ATOM 608 C CA . PRO A 1 73 ? -20.773 2.632 31.541 1.00 95.62 73 PRO A CA 1
ATOM 609 C C . PRO A 1 73 ? -22.181 2.457 32.121 1.00 95.62 73 PRO A C 1
ATOM 611 O O . PRO A 1 73 ? -22.579 1.366 32.529 1.00 95.62 73 PRO A O 1
ATOM 614 N N . ALA A 1 74 ? -22.975 3.523 32.064 1.00 94.00 74 ALA A N 1
ATOM 615 C CA . ALA A 1 74 ? -24.417 3.472 32.262 1.00 94.00 74 ALA A CA 1
ATOM 616 C C . ALA A 1 74 ? -25.123 3.100 30.947 1.00 94.00 74 ALA A C 1
ATOM 618 O O . ALA A 1 74 ? -24.642 3.398 29.850 1.00 94.00 74 ALA A O 1
ATOM 619 N N . GLN A 1 75 ? -26.294 2.468 31.042 1.00 93.19 75 GLN A N 1
ATOM 620 C CA . GLN A 1 75 ? -27.120 2.188 29.868 1.00 93.19 75 GLN A CA 1
ATOM 621 C C . GLN A 1 75 ? -27.535 3.501 29.185 1.00 93.19 75 GLN A C 1
ATOM 623 O O . GLN A 1 75 ? -28.088 4.386 29.828 1.00 93.19 75 GLN A O 1
ATOM 628 N N . GLY A 1 76 ? -27.275 3.614 27.881 1.00 93.31 76 GLY A N 1
ATOM 629 C CA . GLY A 1 76 ? -27.524 4.830 27.100 1.00 93.31 76 GLY A CA 1
ATOM 630 C C . GLY A 1 76 ? -26.489 5.941 27.303 1.00 93.31 76 GLY A C 1
ATOM 631 O O . GLY A 1 76 ? -26.683 7.029 26.775 1.00 93.31 76 GLY A O 1
ATOM 632 N N . GLY A 1 77 ? -25.413 5.691 28.058 1.00 95.56 77 GLY A N 1
ATOM 633 C CA . GLY A 1 77 ? -24.341 6.664 28.253 1.00 95.56 77 GLY A CA 1
ATOM 634 C C . GLY A 1 77 ? -23.575 6.966 26.963 1.00 95.56 77 GLY A C 1
ATOM 635 O O . GLY A 1 77 ? -23.465 6.109 26.086 1.00 95.56 77 GLY A O 1
ATOM 636 N N . ASP A 1 78 ? -23.021 8.173 26.880 1.00 96.69 78 ASP A N 1
ATOM 637 C CA . ASP A 1 78 ? -22.187 8.642 25.774 1.00 96.69 78 ASP A CA 1
ATOM 638 C C . ASP A 1 78 ? -20.902 9.263 26.339 1.00 96.69 78 ASP A C 1
ATOM 640 O O . ASP A 1 78 ? -20.947 10.223 27.112 1.00 96.69 78 ASP A O 1
ATOM 644 N N . TYR A 1 79 ? -19.759 8.673 25.989 1.00 97.44 79 TYR A N 1
ATOM 645 C CA . TYR A 1 79 ? -18.462 8.962 26.591 1.00 97.44 79 TYR A CA 1
ATOM 646 C C . TYR A 1 79 ? -17.475 9.454 25.538 1.00 97.44 79 TYR A C 1
ATOM 648 O O . TYR A 1 79 ? -17.090 8.706 24.640 1.00 97.44 79 TYR A O 1
ATOM 656 N N . LEU A 1 80 ? -17.044 10.710 25.669 1.00 97.06 80 LEU A N 1
ATOM 657 C CA . LEU A 1 80 ? -16.153 11.377 24.724 1.00 97.06 80 LEU A CA 1
ATOM 658 C C . LEU A 1 80 ? -14.699 11.391 25.213 1.00 97.06 80 LEU A C 1
ATOM 660 O O . LEU A 1 80 ? -14.404 11.843 26.317 1.00 97.06 80 LEU A O 1
ATOM 664 N N . TYR A 1 81 ? -13.795 10.976 24.335 1.00 97.12 81 TYR A N 1
ATOM 665 C CA . TYR A 1 81 ? -12.348 10.999 24.491 1.00 97.12 81 TYR A CA 1
ATOM 666 C C . TYR A 1 81 ? -11.730 11.841 23.375 1.00 97.12 81 TYR A C 1
ATOM 668 O O . TYR A 1 81 ? -12.243 11.886 22.258 1.00 97.12 81 TYR A O 1
ATOM 676 N N . GLN A 1 82 ? -10.627 12.520 23.673 1.00 95.50 82 GLN A N 1
ATOM 677 C CA . GLN A 1 82 ? -9.919 13.400 22.740 1.00 95.50 82 GLN A CA 1
ATOM 678 C C . GLN A 1 82 ? -8.475 13.611 23.211 1.00 95.50 82 GLN A C 1
ATOM 680 O O . GLN A 1 82 ? -8.101 13.185 24.309 1.00 95.50 82 GLN A O 1
ATOM 685 N N . ALA A 1 83 ? -7.656 14.290 22.410 1.00 88.69 83 ALA A N 1
ATOM 686 C CA . ALA A 1 83 ? -6.344 14.744 22.859 1.00 88.69 83 ALA A CA 1
ATOM 687 C C . ALA A 1 83 ? -6.479 15.710 24.064 1.00 88.69 83 ALA A C 1
ATOM 689 O O . ALA A 1 83 ? -7.436 16.485 24.123 1.00 88.69 83 ALA A O 1
ATOM 690 N N . PRO A 1 84 ? -5.553 15.687 25.041 1.00 91.69 84 PRO A N 1
ATOM 691 C CA . PRO A 1 84 ? -4.333 14.877 25.093 1.00 91.69 84 PRO A CA 1
ATOM 692 C C . PRO A 1 84 ? -4.524 13.485 25.724 1.00 91.69 84 PRO A C 1
ATOM 694 O O . PRO A 1 84 ? -3.553 12.746 25.849 1.00 91.69 84 PRO A O 1
ATOM 697 N N . VAL A 1 85 ? -5.744 13.122 26.136 1.00 91.81 85 VAL A N 1
ATOM 698 C CA . VAL A 1 85 ? -6.025 11.843 26.819 1.00 91.81 85 VAL A CA 1
ATOM 699 C C . VAL A 1 85 ? -5.759 10.656 25.897 1.00 91.81 85 VAL A C 1
ATOM 701 O O . VAL A 1 85 ? -5.222 9.644 26.336 1.00 91.81 85 VAL A O 1
ATOM 704 N N . VAL A 1 86 ? -6.109 10.796 24.619 1.00 94.62 86 VAL A N 1
ATOM 705 C CA . VAL A 1 86 ? -5.848 9.789 23.589 1.00 94.62 86 VAL A CA 1
ATOM 706 C C . VAL A 1 86 ? -4.905 10.385 22.556 1.00 94.62 86 VAL A C 1
ATOM 708 O O . VAL A 1 86 ? -5.245 11.341 21.860 1.00 94.62 86 VAL A O 1
ATOM 711 N N . THR A 1 87 ? -3.708 9.814 22.475 1.00 94.88 87 THR A N 1
ATOM 712 C CA . THR A 1 87 ? -2.702 10.100 21.448 1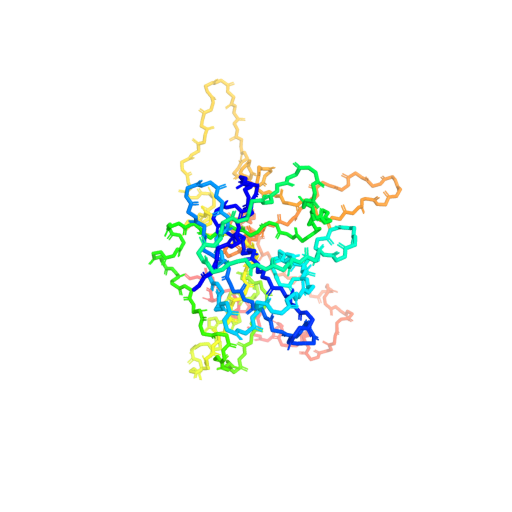.00 94.88 87 THR A CA 1
ATOM 713 C C . THR A 1 87 ? -2.074 8.786 21.002 1.00 94.88 87 THR A C 1
ATOM 715 O O . THR A 1 87 ? -2.089 7.814 21.756 1.00 94.88 87 THR A O 1
ATOM 718 N N . PHE A 1 88 ? -1.515 8.752 19.797 1.00 94.06 88 PHE A N 1
ATOM 719 C CA . PHE A 1 88 ? -0.817 7.584 19.263 1.00 94.06 88 PHE A CA 1
ATOM 720 C C . PHE A 1 88 ? 0.672 7.889 19.101 1.00 94.06 88 PHE A C 1
ATOM 722 O O . PHE A 1 88 ? 1.046 9.063 18.983 1.00 94.06 88 PHE A O 1
ATOM 729 N N . PRO A 1 89 ? 1.547 6.872 19.143 1.00 91.31 89 PRO A N 1
ATOM 730 C CA . PRO A 1 89 ? 2.919 7.044 18.687 1.00 91.31 89 PRO A CA 1
ATOM 731 C C . PRO A 1 89 ? 2.929 7.518 17.221 1.00 91.31 89 PRO A C 1
ATOM 733 O O . PRO A 1 89 ? 1.973 7.258 16.483 1.00 91.31 89 PRO A O 1
ATOM 736 N N . PRO A 1 90 ? 3.983 8.230 16.789 1.00 83.00 90 PRO A N 1
ATOM 737 C CA . PRO A 1 90 ? 4.097 8.649 15.400 1.00 83.00 90 PRO A CA 1
ATOM 738 C C . PRO A 1 90 ? 4.125 7.419 14.490 1.00 83.00 90 PRO A C 1
ATOM 740 O O . PRO A 1 90 ? 4.876 6.479 14.747 1.00 83.00 90 PRO A O 1
ATOM 743 N N . MET A 1 91 ? 3.326 7.449 13.423 1.00 76.56 91 MET A N 1
ATOM 744 C CA . MET A 1 91 ? 3.407 6.431 12.381 1.00 76.56 91 MET A CA 1
ATOM 745 C C . MET A 1 91 ? 4.723 6.589 11.629 1.00 76.56 91 MET A C 1
ATOM 747 O O . MET A 1 91 ? 5.042 7.680 11.153 1.00 76.56 91 MET A O 1
ATOM 751 N N . THR A 1 92 ? 5.485 5.505 11.539 1.00 70.06 92 THR A N 1
ATOM 752 C CA . THR A 1 92 ? 6.759 5.480 10.808 1.00 70.06 92 THR A CA 1
ATOM 753 C C . THR A 1 92 ? 6.650 4.815 9.441 1.00 70.06 92 THR A C 1
ATOM 755 O O . THR A 1 92 ? 7.617 4.848 8.682 1.00 70.06 92 THR A O 1
ATOM 758 N N . GLU A 1 93 ? 5.514 4.191 9.114 1.00 70.25 93 GLU A N 1
ATOM 759 C CA . GLU A 1 93 ? 5.317 3.564 7.808 1.00 70.25 93 GLU A CA 1
ATOM 760 C C . GLU A 1 93 ? 5.088 4.582 6.691 1.00 70.25 93 GLU A C 1
ATOM 762 O O . GLU A 1 93 ? 4.785 5.760 6.899 1.00 70.25 93 GLU A O 1
ATOM 767 N N . VAL A 1 94 ? 5.211 4.072 5.468 1.00 66.44 94 VAL A N 1
ATOM 768 C CA . VAL A 1 94 ? 4.864 4.785 4.245 1.00 66.44 94 VAL A CA 1
ATOM 769 C C . VAL A 1 94 ? 3.382 5.160 4.288 1.00 66.44 94 VAL A C 1
ATOM 771 O O . VAL A 1 94 ? 2.521 4.322 4.552 1.00 66.44 94 VAL A O 1
ATOM 774 N N . VAL A 1 95 ? 3.085 6.434 4.034 1.00 66.19 95 VAL A N 1
ATOM 775 C CA . VAL A 1 95 ? 1.707 6.905 3.880 1.00 66.19 95 VAL A CA 1
ATOM 776 C C . VAL A 1 95 ? 1.149 6.322 2.588 1.00 66.19 95 VAL A C 1
ATOM 778 O O . VAL A 1 95 ? 1.667 6.607 1.512 1.00 66.19 95 VAL A O 1
ATOM 781 N N . VAL A 1 96 ? 0.101 5.514 2.719 1.00 71.06 96 VAL A N 1
ATOM 782 C CA . VAL A 1 96 ? -0.669 4.972 1.598 1.00 71.06 96 VAL A CA 1
ATOM 783 C C . VAL A 1 96 ? -1.821 5.918 1.258 1.00 71.06 96 VAL A C 1
ATOM 785 O O . VAL A 1 96 ? -2.418 6.530 2.144 1.00 71.06 96 VAL A O 1
ATOM 788 N N . GLU A 1 97 ? -2.138 6.034 -0.026 1.00 69.75 97 GLU A N 1
ATOM 789 C CA . GLU A 1 97 ? -3.285 6.788 -0.532 1.00 69.75 97 GLU A CA 1
ATOM 790 C C . GLU A 1 97 ? -4.270 5.806 -1.180 1.00 69.75 97 GLU A C 1
ATOM 792 O O . GLU A 1 97 ? -3.864 4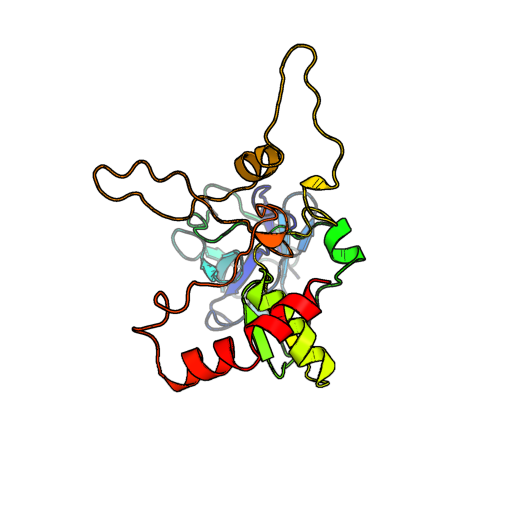.984 -1.997 1.00 69.75 97 GLU A O 1
ATOM 797 N N . ASN A 1 98 ? -5.561 5.892 -0.840 1.00 74.44 98 ASN A N 1
ATOM 798 C CA . ASN A 1 98 ? -6.617 5.050 -1.420 1.00 74.44 98 ASN A CA 1
ATOM 799 C C . ASN A 1 98 ? -7.725 5.911 -2.047 1.00 74.44 98 ASN A C 1
ATOM 801 O O . ASN A 1 98 ? -8.856 5.986 -1.562 1.00 74.44 98 ASN A O 1
ATOM 805 N N . THR A 1 99 ? -7.375 6.631 -3.112 1.00 77.50 99 THR A N 1
ATOM 806 C CA . THR A 1 99 ? -8.261 7.636 -3.723 1.00 77.50 99 THR A CA 1
ATOM 807 C C . THR A 1 99 ? -9.485 7.015 -4.409 1.00 77.50 99 THR A C 1
ATOM 809 O O . THR A 1 99 ? -9.458 5.864 -4.836 1.00 77.50 99 THR A O 1
ATOM 812 N N . ASN A 1 100 ? -10.554 7.799 -4.592 1.00 82.56 100 ASN A N 1
ATOM 813 C CA . ASN A 1 100 ? -11.739 7.361 -5.347 1.00 82.56 100 ASN A CA 1
ATOM 814 C C . ASN A 1 100 ? -11.372 6.898 -6.773 1.00 82.56 100 ASN A C 1
ATOM 816 O O . ASN A 1 100 ? -11.801 5.832 -7.198 1.00 82.56 100 ASN A O 1
ATOM 820 N N . ILE A 1 101 ? -10.506 7.648 -7.469 1.00 84.06 101 ILE A N 1
ATOM 821 C CA . ILE A 1 101 ? -10.055 7.305 -8.827 1.00 84.06 101 ILE A CA 1
ATOM 822 C C . ILE A 1 101 ? -9.373 5.932 -8.844 1.00 84.06 101 ILE A C 1
ATOM 824 O O . ILE A 1 101 ? -9.632 5.124 -9.728 1.00 84.06 101 ILE A O 1
ATOM 828 N N . GLN A 1 102 ? -8.519 5.648 -7.859 1.00 87.38 102 GLN A N 1
ATOM 829 C CA . GLN A 1 102 ? -7.879 4.340 -7.738 1.00 87.38 102 GLN A CA 1
ATOM 830 C C . GLN A 1 102 ? -8.900 3.221 -7.523 1.00 87.38 102 GLN A C 1
ATOM 832 O O . GLN A 1 102 ? -8.779 2.188 -8.168 1.00 87.38 102 GLN A O 1
ATOM 837 N N . GLN A 1 103 ? -9.899 3.422 -6.660 1.00 84.75 103 GLN A N 1
ATOM 838 C CA . GLN A 1 103 ? -10.927 2.411 -6.383 1.00 84.75 103 GLN A CA 1
ATOM 839 C C . GLN A 1 103 ? -11.829 2.129 -7.593 1.00 84.75 103 GLN A C 1
ATOM 841 O O . GLN A 1 103 ? -12.296 1.004 -7.740 1.00 84.75 103 GLN A O 1
ATOM 846 N N . GLU A 1 104 ? -12.047 3.120 -8.462 1.00 87.75 104 GLU A N 1
ATOM 847 C CA . GLU A 1 104 ? -12.805 2.952 -9.708 1.00 87.75 104 GLU A CA 1
ATOM 848 C C . GLU A 1 104 ? -12.082 2.021 -10.695 1.00 87.75 104 GLU A C 1
ATOM 850 O O . GLU A 1 104 ? -12.700 1.145 -11.296 1.00 87.75 104 GLU A O 1
ATOM 855 N N . PHE A 1 105 ? -10.764 2.185 -10.856 1.00 86.12 105 PHE A N 1
ATOM 856 C CA . PHE A 1 105 ? -9.976 1.378 -11.798 1.00 86.12 105 PHE A CA 1
ATOM 857 C C . PHE A 1 105 ? -9.489 0.052 -11.208 1.00 86.12 105 PHE A C 1
ATOM 859 O O . PHE A 1 105 ? -9.384 -0.941 -11.926 1.00 86.12 105 PHE A O 1
ATOM 866 N N . PHE A 1 106 ? -9.189 0.035 -9.910 1.00 85.62 106 PHE A N 1
ATOM 867 C CA . PHE A 1 106 ? -8.610 -1.100 -9.198 1.00 85.62 106 PHE A CA 1
ATOM 868 C C . PHE A 1 106 ? -9.372 -1.323 -7.887 1.00 85.62 106 PHE A C 1
ATOM 870 O O . PHE A 1 106 ? -8.881 -0.953 -6.814 1.00 85.62 106 PHE A O 1
ATOM 877 N N . PRO A 1 107 ? -10.585 -1.904 -7.949 1.00 83.44 107 PRO A N 1
ATOM 878 C CA . PRO A 1 107 ? -11.373 -2.169 -6.755 1.00 83.44 107 PRO A CA 1
ATOM 879 C C . PRO A 1 107 ? -10.576 -3.046 -5.779 1.00 83.44 107 PRO A C 1
ATOM 881 O O . PRO A 1 107 ? -10.143 -4.139 -6.160 1.00 83.44 107 PRO A O 1
ATOM 884 N N . PRO A 1 108 ? -10.356 -2.602 -4.529 1.00 79.00 108 PRO A N 1
ATOM 885 C CA . PRO A 1 108 ? -9.606 -3.396 -3.573 1.00 79.00 108 PRO A CA 1
ATOM 886 C C . PRO A 1 108 ? -10.425 -4.620 -3.175 1.00 79.00 108 PRO A C 1
ATOM 888 O O . PRO A 1 108 ? -11.628 -4.530 -2.915 1.00 79.00 108 PRO A O 1
ATOM 891 N N . ASN A 1 109 ? -9.763 -5.766 -3.058 1.00 83.38 109 ASN A N 1
ATOM 892 C CA . ASN A 1 109 ? -10.361 -6.883 -2.353 1.00 83.38 109 ASN A CA 1
ATOM 893 C C . ASN A 1 109 ? -10.221 -6.660 -0.842 1.00 83.38 109 ASN A C 1
ATOM 895 O O . ASN A 1 109 ? -9.111 -6.593 -0.320 1.00 83.38 109 ASN A O 1
ATOM 899 N N . LEU A 1 110 ? -11.358 -6.549 -0.156 1.00 81.12 110 LEU A N 1
ATOM 900 C CA . LEU A 1 110 ? -11.432 -6.309 1.286 1.00 81.12 110 LEU A CA 1
ATOM 901 C C . LEU A 1 110 ? -11.579 -7.601 2.107 1.00 81.12 110 LEU A C 1
ATOM 903 O O . LEU A 1 110 ? -11.659 -7.535 3.332 1.00 81.12 110 LEU A O 1
ATOM 907 N N . ASP A 1 111 ? -11.648 -8.769 1.461 1.00 85.75 111 ASP A N 1
ATOM 908 C CA . ASP A 1 111 ? -11.675 -10.051 2.163 1.00 85.75 111 ASP A CA 1
ATOM 909 C C . ASP A 1 111 ? -10.272 -10.440 2.640 1.00 85.75 111 ASP A C 1
ATOM 911 O O . ASP A 1 111 ? -9.476 -11.025 1.903 1.00 85.75 111 ASP A O 1
ATOM 915 N N . GLU A 1 112 ? -9.995 -10.142 3.909 1.00 83.06 112 GLU A N 1
ATOM 916 C CA . GLU A 1 112 ? -8.745 -10.491 4.594 1.00 83.06 112 GLU A CA 1
ATOM 917 C C . GLU A 1 112 ? -8.511 -12.013 4.698 1.00 83.06 112 GLU A C 1
ATOM 919 O O . GLU A 1 112 ? -7.398 -12.437 5.001 1.00 83.06 112 GLU A O 1
ATOM 924 N N . ASN A 1 113 ? -9.526 -12.850 4.444 1.00 89.75 113 ASN A N 1
ATOM 925 C CA . ASN A 1 113 ? -9.394 -14.310 4.488 1.00 89.75 113 ASN A CA 1
ATOM 926 C C . ASN A 1 113 ? -9.105 -14.933 3.120 1.00 89.75 113 ASN A C 1
ATOM 928 O O . ASN A 1 113 ? -8.911 -16.151 3.039 1.00 89.75 113 ASN A O 1
ATOM 932 N N . ARG A 1 114 ? -9.093 -14.140 2.041 1.00 91.56 114 ARG A N 1
ATOM 933 C CA . ARG A 1 114 ? -8.784 -14.672 0.717 1.00 91.56 114 ARG A CA 1
ATOM 934 C C . ARG A 1 114 ? -7.331 -15.130 0.666 1.00 91.56 114 ARG A C 1
ATOM 936 O O . ARG A 1 114 ? -6.408 -14.371 0.949 1.00 91.56 114 ARG A O 1
ATOM 943 N N . LEU A 1 115 ? -7.145 -16.374 0.243 1.00 95.56 115 LEU A N 1
ATOM 944 C CA . LEU A 1 115 ? -5.836 -16.919 -0.082 1.00 95.56 115 LEU A CA 1
ATOM 945 C C . LEU A 1 115 ? -5.538 -16.659 -1.556 1.00 95.56 115 LEU A C 1
ATOM 947 O O . LEU A 1 115 ? -6.405 -16.861 -2.402 1.00 95.56 115 LEU A O 1
ATOM 951 N N . TYR A 1 116 ? -4.312 -16.231 -1.826 1.00 96.31 116 TYR A N 1
ATOM 952 C CA . TYR A 1 116 ? -3.776 -16.026 -3.167 1.00 96.31 116 TYR A CA 1
ATOM 953 C C . TYR A 1 116 ? -2.662 -17.037 -3.408 1.00 96.31 116 TYR A C 1
ATOM 955 O O . TYR A 1 116 ? -1.951 -17.405 -2.467 1.00 96.31 116 TYR A O 1
ATOM 963 N N . ASP A 1 117 ? -2.480 -17.454 -4.657 1.00 98.06 117 ASP A N 1
ATOM 964 C CA . ASP A 1 117 ? -1.380 -18.343 -5.033 1.00 98.06 117 ASP A CA 1
ATOM 965 C C . ASP A 1 117 ? -0.034 -17.628 -4.873 1.00 98.06 117 ASP A C 1
ATOM 967 O O . ASP A 1 117 ? 0.952 -18.216 -4.420 1.00 98.06 117 ASP A O 1
ATOM 971 N N . VAL A 1 118 ? 0.003 -16.337 -5.226 1.00 97.88 118 VAL A N 1
ATOM 972 C CA . VAL A 1 118 ? 1.199 -15.495 -5.144 1.00 97.88 118 VAL A CA 1
ATOM 973 C C . VAL A 1 118 ? 0.844 -14.100 -4.640 1.00 97.88 118 VAL A C 1
ATOM 975 O O . VAL A 1 118 ? -0.136 -13.493 -5.066 1.00 97.88 118 VAL A O 1
ATOM 978 N N . ILE A 1 119 ? 1.690 -13.563 -3.758 1.00 96.81 119 ILE A N 1
ATOM 979 C CA . ILE A 1 119 ? 1.649 -12.161 -3.335 1.00 96.81 119 ILE A CA 1
ATOM 980 C C . ILE A 1 119 ? 2.898 -11.462 -3.873 1.00 96.81 119 ILE A C 1
ATOM 982 O O . ILE A 1 119 ? 4.022 -11.805 -3.500 1.00 96.81 119 ILE A O 1
ATOM 986 N N . VAL A 1 120 ? 2.701 -10.469 -4.736 1.00 97.44 120 VAL A N 1
ATOM 987 C CA . VAL A 1 120 ? 3.759 -9.620 -5.286 1.00 97.44 120 VAL A CA 1
ATOM 988 C C . VAL A 1 120 ? 3.785 -8.303 -4.517 1.00 97.44 120 VAL A C 1
ATOM 990 O O . VAL A 1 120 ? 2.812 -7.553 -4.510 1.00 97.44 120 VAL A O 1
ATOM 993 N N . VAL A 1 121 ? 4.910 -8.004 -3.866 1.00 95.81 121 VAL A N 1
ATOM 994 C CA . VAL A 1 121 ? 5.094 -6.757 -3.110 1.00 95.81 121 VAL A CA 1
ATOM 995 C C . VAL A 1 121 ? 5.835 -5.738 -3.976 1.00 95.81 121 VAL A C 1
ATOM 997 O O . VAL A 1 121 ? 7.024 -5.890 -4.251 1.00 95.81 121 VAL A O 1
ATOM 1000 N N . GLY A 1 122 ? 5.124 -4.687 -4.374 1.00 94.44 122 GLY A N 1
ATOM 1001 C CA . GLY A 1 122 ? 5.576 -3.621 -5.258 1.00 94.44 122 GLY A CA 1
ATOM 1002 C C . GLY A 1 122 ? 5.206 -3.882 -6.716 1.00 94.44 122 GLY A C 1
ATOM 1003 O O . GLY A 1 122 ? 5.534 -4.918 -7.284 1.00 94.44 122 GLY A O 1
ATOM 1004 N N . SER A 1 123 ? 4.575 -2.897 -7.348 1.00 95.12 123 SER A N 1
ATOM 1005 C CA . SER A 1 123 ? 4.096 -2.955 -8.737 1.00 95.12 123 SER A CA 1
ATOM 1006 C C . SER A 1 123 ? 5.060 -2.318 -9.746 1.00 95.12 123 SER A C 1
ATOM 1008 O O . SER A 1 123 ? 4.689 -2.026 -10.881 1.00 95.12 123 SER A O 1
ATOM 1010 N N . GLY A 1 124 ? 6.306 -2.065 -9.331 1.00 94.31 124 GLY A N 1
ATOM 1011 C CA . GLY A 1 124 ? 7.360 -1.532 -10.196 1.00 94.31 124 GLY A CA 1
ATOM 1012 C C . GLY A 1 124 ? 7.655 -2.432 -11.402 1.00 94.31 124 GLY A C 1
ATOM 1013 O O . GLY A 1 124 ? 7.095 -3.515 -11.522 1.00 94.31 124 GLY A O 1
ATOM 1014 N N . ILE A 1 125 ? 8.600 -2.030 -12.260 1.00 90.94 125 ILE A N 1
ATOM 1015 C CA . ILE A 1 125 ? 8.881 -2.720 -13.537 1.00 90.94 125 ILE A CA 1
ATOM 1016 C C . ILE A 1 125 ? 8.982 -4.253 -13.413 1.00 90.94 125 ILE A C 1
ATOM 1018 O O . ILE A 1 125 ? 8.393 -4.960 -14.213 1.00 90.94 125 ILE A O 1
ATOM 1022 N N . GLY A 1 126 ? 9.654 -4.779 -12.384 1.00 93.19 126 GLY A N 1
ATOM 1023 C CA . GLY A 1 126 ? 9.749 -6.227 -12.175 1.00 93.19 126 GLY A CA 1
ATOM 1024 C C . GLY A 1 126 ? 8.474 -6.857 -11.609 1.00 93.19 126 GLY A C 1
ATOM 1025 O O . GLY A 1 126 ? 8.055 -7.908 -12.078 1.00 93.19 126 GLY A O 1
ATOM 1026 N N . GLY A 1 127 ? 7.857 -6.226 -10.607 1.00 96.50 127 GLY A N 1
ATOM 1027 C CA . GLY A 1 127 ? 6.677 -6.773 -9.934 1.00 96.50 127 GLY A CA 1
ATOM 1028 C C . GLY A 1 127 ? 5.426 -6.746 -10.809 1.00 96.50 127 GLY A C 1
ATOM 1029 O O . GLY A 1 127 ? 4.684 -7.720 -10.826 1.00 96.50 127 GLY A O 1
ATOM 1030 N N . GLY A 1 128 ? 5.238 -5.684 -11.597 1.00 94.50 128 GLY A N 1
ATOM 1031 C CA . GLY A 1 128 ? 4.157 -5.602 -12.579 1.00 94.50 128 GLY A CA 1
ATOM 1032 C C . GLY A 1 128 ? 4.263 -6.696 -13.642 1.00 94.50 128 GLY A C 1
ATOM 1033 O O . GLY A 1 128 ? 3.300 -7.424 -13.846 1.00 94.50 128 GLY A O 1
ATOM 1034 N N . ILE A 1 129 ? 5.448 -6.878 -14.242 1.00 93.94 129 ILE A N 1
ATOM 1035 C CA . ILE A 1 129 ? 5.695 -7.942 -15.234 1.00 93.94 129 ILE A CA 1
ATOM 1036 C C . ILE A 1 129 ? 5.473 -9.328 -14.622 1.00 93.94 129 ILE A C 1
ATOM 1038 O O . ILE A 1 129 ? 4.852 -10.186 -15.239 1.00 93.94 129 ILE A O 1
ATOM 1042 N N . LEU A 1 130 ? 5.968 -9.558 -13.403 1.00 96.00 130 LEU A N 1
ATOM 1043 C CA . LEU A 1 130 ? 5.785 -10.838 -12.727 1.00 96.00 130 LEU A CA 1
ATOM 1044 C C . LEU A 1 130 ? 4.302 -11.122 -12.458 1.00 96.00 130 LEU A C 1
ATOM 1046 O O . LEU A 1 130 ? 3.849 -12.236 -12.697 1.00 96.00 130 LEU A O 1
ATOM 1050 N N . ALA A 1 131 ? 3.557 -10.134 -11.959 1.00 96.38 131 ALA A N 1
ATOM 1051 C CA . ALA A 1 131 ? 2.133 -10.289 -11.690 1.00 96.38 131 ALA A CA 1
ATOM 1052 C C . ALA A 1 131 ? 1.341 -10.587 -12.971 1.00 96.38 131 ALA A C 1
ATOM 1054 O O . ALA A 1 131 ? 0.521 -11.502 -12.969 1.00 96.38 131 ALA A O 1
ATOM 1055 N N . ASP A 1 132 ? 1.648 -9.874 -14.057 1.00 93.88 132 ASP A N 1
ATOM 1056 C CA . ASP A 1 132 ? 1.063 -10.071 -15.385 1.00 93.88 132 ASP A CA 1
ATOM 1057 C C . ASP A 1 132 ? 1.306 -11.501 -15.897 1.00 93.88 132 ASP A C 1
ATOM 1059 O O . ASP A 1 132 ? 0.360 -12.263 -16.099 1.00 93.88 132 ASP A O 1
ATOM 1063 N N . GLN A 1 133 ? 2.569 -11.939 -15.938 1.00 94.62 133 GLN A N 1
ATOM 1064 C CA . GLN A 1 133 ? 2.931 -13.284 -16.395 1.00 94.62 133 GLN A CA 1
ATOM 1065 C C . GLN A 1 133 ? 2.344 -14.406 -15.530 1.00 94.62 133 GLN A C 1
ATOM 1067 O O . GLN A 1 133 ? 1.967 -15.455 -16.049 1.00 94.62 133 GLN A O 1
ATOM 1072 N N . LEU A 1 134 ? 2.272 -14.229 -14.208 1.00 97.50 134 LEU A N 1
ATOM 1073 C CA . LEU A 1 134 ? 1.648 -15.219 -13.326 1.00 97.50 134 LEU A CA 1
ATOM 1074 C C . LEU A 1 134 ? 0.129 -15.274 -13.534 1.00 97.50 134 LEU A C 1
ATOM 1076 O O . LEU A 1 134 ? -0.452 -16.358 -13.472 1.00 97.50 134 LEU A O 1
ATOM 1080 N N . SER A 1 135 ? -0.503 -14.133 -13.820 1.00 95.69 135 SER A N 1
ATOM 1081 C CA . SER A 1 135 ? -1.932 -14.081 -14.127 1.00 95.69 135 SER A CA 1
ATOM 1082 C C . SER A 1 135 ? -2.266 -14.752 -15.464 1.00 95.69 135 SER A C 1
ATOM 1084 O O . SER A 1 135 ? -3.230 -15.514 -15.521 1.00 95.69 135 SER A O 1
ATOM 1086 N N . ASP A 1 136 ? -1.413 -14.616 -16.487 1.00 95.62 136 ASP A N 1
ATOM 1087 C CA . ASP A 1 136 ? -1.519 -15.358 -17.757 1.00 95.62 136 ASP A CA 1
ATOM 1088 C C . ASP A 1 136 ? -1.412 -16.882 -17.571 1.00 95.62 136 ASP A C 1
ATOM 1090 O O . ASP A 1 136 ? -1.948 -17.666 -18.359 1.00 95.62 136 ASP A O 1
ATOM 1094 N N . LEU A 1 137 ? -0.752 -17.327 -16.498 1.00 97.12 137 LEU A N 1
ATOM 1095 C CA . LEU A 1 137 ? -0.695 -18.736 -16.099 1.00 97.12 137 LEU A CA 1
ATOM 1096 C C . LEU A 1 137 ? -1.920 -19.183 -15.277 1.00 97.12 137 LEU A C 1
ATOM 1098 O O . LEU A 1 137 ? -1.942 -20.312 -14.786 1.00 97.12 137 LEU A O 1
ATOM 1102 N N . ASN A 1 138 ? -2.954 -18.341 -15.174 1.00 97.25 138 ASN A N 1
ATOM 1103 C CA . ASN A 1 138 ? -4.178 -18.535 -14.389 1.00 97.25 138 ASN A CA 1
ATOM 1104 C C . ASN A 1 138 ? -3.947 -18.676 -12.874 1.00 97.25 138 ASN A C 1
ATOM 1106 O O . ASN A 1 138 ? -4.707 -19.379 -12.205 1.00 97.25 138 ASN A O 1
ATOM 1110 N N . LEU A 1 139 ? -2.912 -18.029 -12.331 1.00 98.19 139 LEU A N 1
ATOM 1111 C CA . LEU A 1 139 ? -2.722 -17.933 -10.882 1.00 98.19 139 LEU A CA 1
ATOM 1112 C C . LEU A 1 139 ? -3.515 -16.754 -10.307 1.00 98.19 139 LEU A C 1
ATOM 1114 O O . LEU A 1 139 ? -3.627 -15.701 -10.937 1.00 98.19 139 LEU A O 1
ATOM 1118 N N . ASP A 1 140 ? -4.028 -16.912 -9.087 1.00 96.19 140 ASP A N 1
ATOM 1119 C CA . ASP A 1 140 ? -4.649 -15.824 -8.327 1.00 96.19 140 ASP A CA 1
ATOM 1120 C C . ASP A 1 140 ? -3.554 -14.990 -7.652 1.00 96.19 140 ASP A C 1
ATOM 1122 O O . ASP A 1 140 ? -2.950 -15.409 -6.659 1.00 96.19 140 ASP A O 1
ATOM 1126 N N . VAL A 1 141 ? -3.261 -13.818 -8.218 1.00 96.56 141 VAL A N 1
ATOM 1127 C CA . VAL A 1 141 ? -2.136 -12.970 -7.805 1.00 96.56 141 VAL A CA 1
ATOM 1128 C C . VAL A 1 141 ? -2.635 -11.719 -7.089 1.00 96.56 141 VAL A C 1
ATOM 1130 O O . VAL A 1 141 ? -3.393 -10.928 -7.648 1.00 96.56 141 VAL A O 1
ATOM 1133 N N . LEU A 1 142 ? -2.138 -11.487 -5.873 1.00 95.06 142 LEU A N 1
ATOM 1134 C CA . LEU A 1 142 ? -2.309 -10.219 -5.164 1.00 95.06 142 LEU A CA 1
ATOM 1135 C C . LEU A 1 142 ? -1.087 -9.329 -5.378 1.00 95.06 142 LEU A C 1
ATOM 1137 O O . LEU A 1 142 ? 0.023 -9.706 -5.006 1.00 95.06 142 LEU A O 1
ATOM 1141 N N . VAL A 1 143 ? -1.291 -8.118 -5.893 1.00 93.75 143 VAL A N 1
ATOM 1142 C CA . VAL A 1 143 ? -0.248 -7.084 -5.939 1.00 93.75 143 VAL A CA 1
ATOM 1143 C C . VAL A 1 143 ? -0.463 -6.092 -4.800 1.00 93.75 143 VAL A C 1
ATOM 1145 O O . VAL A 1 143 ? -1.526 -5.486 -4.687 1.00 93.75 143 VAL A O 1
ATOM 1148 N N . LEU A 1 144 ? 0.562 -5.907 -3.970 1.00 92.44 144 LEU A N 1
ATOM 1149 C CA . LEU A 1 144 ? 0.589 -4.911 -2.902 1.00 92.44 144 LEU A CA 1
ATOM 1150 C C . LEU A 1 144 ? 1.488 -3.746 -3.312 1.00 92.44 144 LEU A C 1
ATOM 1152 O O . LEU A 1 144 ? 2.706 -3.891 -3.355 1.00 92.44 144 LEU A O 1
ATOM 1156 N N . GLU A 1 145 ? 0.900 -2.587 -3.593 1.00 90.44 145 GLU A N 1
ATOM 1157 C CA . GLU A 1 145 ? 1.621 -1.349 -3.903 1.00 90.44 145 GLU A CA 1
ATOM 1158 C C . GLU A 1 145 ? 1.432 -0.336 -2.769 1.00 90.44 145 GLU A C 1
ATOM 1160 O O . GLU A 1 145 ? 0.325 -0.156 -2.268 1.00 90.44 145 GLU A O 1
ATOM 1165 N N . ALA A 1 146 ? 2.521 0.314 -2.348 1.00 88.06 146 ALA A N 1
ATOM 1166 C CA . ALA A 1 146 ? 2.478 1.284 -1.256 1.00 88.06 146 ALA A CA 1
ATOM 1167 C C . ALA A 1 146 ? 1.939 2.650 -1.710 1.00 88.06 146 ALA A C 1
ATOM 1169 O O . ALA A 1 146 ? 1.481 3.438 -0.888 1.00 88.06 146 ALA A O 1
ATOM 1170 N N . GLY A 1 147 ? 2.016 2.954 -3.005 1.00 86.75 147 GLY A N 1
ATOM 1171 C CA . GLY A 1 147 ? 1.478 4.189 -3.564 1.00 86.75 147 GLY A CA 1
ATOM 1172 C C . GLY A 1 147 ? 0.143 4.056 -4.284 1.00 86.75 147 GLY A C 1
ATOM 1173 O O . GLY A 1 147 ? -0.377 2.967 -4.509 1.00 86.75 147 GLY A O 1
ATOM 1174 N N . SER A 1 148 ? -0.384 5.204 -4.702 1.00 87.25 148 SER A N 1
ATOM 1175 C CA . SER A 1 148 ? -1.655 5.301 -5.417 1.00 87.25 148 SER A CA 1
ATOM 1176 C C . SER A 1 148 ? -1.526 5.096 -6.929 1.00 87.25 148 SER A C 1
ATOM 1178 O O . SER A 1 148 ? -0.437 4.964 -7.504 1.00 87.25 148 SER A O 1
ATOM 1180 N N . TYR A 1 149 ? -2.671 5.112 -7.610 1.00 89.94 149 TYR A N 1
ATOM 1181 C CA . TYR A 1 149 ? -2.738 5.283 -9.060 1.00 89.94 149 TYR A CA 1
ATOM 1182 C C . TYR A 1 149 ? -2.425 6.736 -9.458 1.00 89.94 149 TYR A C 1
ATOM 1184 O O . TYR A 1 149 ? -3.321 7.553 -9.666 1.00 89.94 149 TYR A O 1
ATOM 1192 N N . LEU A 1 150 ? -1.132 7.065 -9.520 1.00 89.62 150 LEU A N 1
ATOM 1193 C CA . LEU A 1 150 ? -0.664 8.442 -9.695 1.00 89.62 150 LEU A CA 1
ATOM 1194 C C . LEU A 1 150 ? -0.868 8.982 -11.119 1.00 89.62 150 LEU A C 1
ATOM 1196 O O . LEU A 1 150 ? -1.452 10.049 -11.304 1.00 89.62 150 LEU A O 1
ATOM 1200 N N . PHE A 1 151 ? -0.372 8.262 -12.129 1.00 89.25 151 PHE A N 1
ATOM 1201 C CA . PHE A 1 151 ? -0.563 8.613 -13.535 1.00 89.25 151 PHE A CA 1
ATOM 1202 C C . PHE A 1 151 ? -0.970 7.379 -14.342 1.00 89.25 151 PHE A C 1
ATOM 1204 O O . PHE A 1 151 ? -0.395 6.310 -14.143 1.00 89.25 151 PHE A O 1
ATOM 1211 N N . PRO A 1 152 ? -1.889 7.528 -15.313 1.00 88.69 152 PRO A N 1
ATOM 1212 C CA . PRO A 1 152 ? -2.312 6.428 -16.177 1.00 88.69 152 PRO A CA 1
ATOM 1213 C C . PRO A 1 152 ? -1.261 6.041 -17.229 1.00 88.69 152 PRO A C 1
ATOM 1215 O O . PRO A 1 152 ? -1.451 5.087 -17.973 1.00 88.69 152 PRO A O 1
ATOM 1218 N N . THR A 1 153 ? -0.183 6.817 -17.358 1.00 89.88 153 THR A N 1
ATOM 1219 C CA . THR A 1 153 ? 0.827 6.684 -18.410 1.00 89.88 153 THR A CA 1
ATOM 1220 C C . THR A 1 153 ? 2.173 7.225 -17.933 1.00 89.88 153 THR A C 1
ATOM 1222 O O . THR A 1 153 ? 2.243 7.988 -16.968 1.00 89.88 153 THR A O 1
ATOM 1225 N N . HIS A 1 154 ? 3.243 6.893 -18.660 1.00 90.06 154 HIS A N 1
ATOM 1226 C CA . HIS A 1 154 ? 4.555 7.509 -18.493 1.00 90.06 154 HIS A CA 1
ATOM 1227 C C . HIS A 1 154 ? 4.474 9.044 -18.490 1.00 90.06 154 HIS A C 1
ATOM 1229 O O . HIS A 1 154 ? 3.782 9.638 -19.320 1.00 90.06 154 HIS A O 1
ATOM 1235 N N . THR A 1 155 ? 5.237 9.695 -17.611 1.00 88.81 155 THR A N 1
ATOM 1236 C CA . THR A 1 155 ? 5.242 11.163 -17.450 1.00 88.81 155 THR A CA 1
ATOM 1237 C C . THR A 1 155 ? 5.633 11.922 -18.722 1.00 88.81 155 THR A C 1
ATOM 1239 O O . THR A 1 155 ? 5.198 13.055 -18.915 1.00 88.81 155 THR A O 1
ATOM 1242 N N . ALA A 1 156 ? 6.374 11.291 -19.641 1.00 84.62 156 ALA A N 1
ATOM 1243 C CA . ALA A 1 156 ? 6.673 11.857 -20.962 1.00 84.62 156 ALA A CA 1
ATOM 1244 C C . ALA A 1 156 ? 5.450 12.047 -21.869 1.00 84.62 156 ALA A C 1
ATOM 1246 O O . ALA A 1 156 ? 5.518 12.858 -22.792 1.00 84.62 156 ALA A O 1
ATOM 1247 N N . ASN A 1 157 ? 4.355 11.331 -21.605 1.00 87.19 157 ASN A N 1
ATOM 1248 C CA . ASN A 1 157 ? 3.114 11.428 -22.373 1.00 87.19 157 ASN A CA 1
ATOM 1249 C C . ASN A 1 157 ? 2.174 12.514 -21.821 1.00 87.19 157 ASN A C 1
ATOM 1251 O O . ASN A 1 157 ? 1.138 12.793 -22.420 1.00 87.19 157 ASN A O 1
ATOM 1255 N N . LEU A 1 158 ? 2.514 13.131 -20.684 1.00 84.94 158 LEU A N 1
ATOM 1256 C CA . LEU A 1 158 ? 1.708 14.183 -20.070 1.00 84.94 158 LEU A CA 1
ATOM 1257 C C . LEU A 1 158 ? 2.008 15.556 -20.697 1.00 84.94 158 LEU A C 1
ATOM 1259 O O . LEU A 1 158 ? 3.133 15.806 -21.146 1.00 84.94 158 LEU A O 1
ATOM 1263 N N . PRO A 1 159 ? 1.036 16.491 -20.692 1.00 78.19 159 PRO A N 1
ATOM 1264 C CA . PRO A 1 159 ? 1.285 17.870 -21.086 1.00 78.19 159 PRO A CA 1
ATOM 1265 C C . PRO A 1 159 ? 2.449 18.464 -20.290 1.00 78.19 159 PRO A C 1
ATOM 1267 O O . PRO A 1 159 ? 2.478 18.420 -19.058 1.00 78.19 159 PRO A O 1
ATOM 1270 N N . ARG A 1 160 ? 3.417 19.050 -20.995 1.00 71.00 160 ARG A N 1
ATOM 1271 C CA . ARG A 1 160 ? 4.566 19.682 -20.346 1.00 71.00 160 ARG A CA 1
ATOM 1272 C C . ARG A 1 160 ? 4.115 20.946 -19.625 1.00 71.00 160 ARG A C 1
ATOM 1274 O O . ARG A 1 160 ? 3.415 21.780 -20.200 1.00 71.00 160 ARG A O 1
ATOM 1281 N N . GLN A 1 161 ? 4.574 21.128 -18.387 1.00 64.31 161 GLN A N 1
ATOM 1282 C CA . GLN A 1 161 ? 4.396 22.390 -17.673 1.00 64.31 161 GLN A CA 1
ATOM 1283 C C . GLN A 1 161 ? 5.316 23.451 -18.297 1.00 64.31 161 GLN A C 1
ATOM 1285 O O . GLN A 1 161 ? 6.420 23.703 -17.822 1.00 64.31 161 GLN A O 1
ATOM 1290 N N . HIS A 1 162 ? 4.874 24.068 -19.392 1.00 61.88 162 HIS A N 1
ATOM 1291 C CA . HIS A 1 162 ? 5.605 25.157 -20.025 1.00 61.88 162 HIS A CA 1
ATOM 1292 C C . HIS A 1 162 ? 5.543 26.407 -19.148 1.00 61.88 162 HIS A C 1
ATOM 1294 O O . HIS A 1 162 ? 4.481 26.987 -18.929 1.00 61.88 162 HIS A O 1
ATOM 1300 N N . ARG A 1 163 ? 6.701 26.845 -18.657 1.00 65.94 163 ARG A N 1
ATOM 1301 C CA . ARG A 1 163 ? 6.861 28.158 -18.032 1.00 65.94 163 ARG A CA 1
ATOM 1302 C C . ARG A 1 163 ? 7.366 29.129 -19.093 1.00 65.94 163 ARG A C 1
ATOM 1304 O O . ARG A 1 163 ? 8.414 28.903 -19.693 1.00 65.94 163 ARG A O 1
ATOM 1311 N N . VAL A 1 164 ? 6.612 30.198 -19.350 1.00 67.94 164 VAL A N 1
ATOM 1312 C CA . VAL A 1 164 ? 6.988 31.215 -20.346 1.00 67.94 164 VAL A CA 1
ATOM 1313 C C . VAL A 1 164 ? 8.365 31.785 -19.987 1.00 67.94 164 VAL A C 1
ATOM 1315 O O . VAL A 1 164 ? 8.576 32.241 -18.867 1.00 67.94 164 VAL A O 1
ATOM 1318 N N . GLY A 1 165 ? 9.314 31.720 -20.925 1.00 70.88 165 GLY A N 1
ATOM 1319 C CA . GLY A 1 165 ? 10.689 32.199 -20.732 1.00 70.88 165 GLY A CA 1
ATOM 1320 C C . GLY A 1 165 ? 11.643 31.233 -20.015 1.00 70.88 165 GLY A C 1
ATOM 1321 O O . GLY A 1 165 ? 12.821 31.555 -19.893 1.00 70.88 165 GLY A O 1
ATOM 1322 N N . GLN A 1 166 ? 11.189 30.051 -19.578 1.00 65.75 166 GLN A N 1
ATOM 1323 C CA . GLN A 1 166 ? 12.055 29.005 -19.020 1.00 65.75 166 GLN A CA 1
ATOM 1324 C C . GLN A 1 166 ? 12.060 27.791 -19.949 1.00 65.75 166 GLN A C 1
ATOM 1326 O O . GLN A 1 166 ? 11.029 27.164 -20.194 1.00 65.75 166 GLN A O 1
ATOM 1331 N N . PHE A 1 167 ? 13.235 27.459 -20.484 1.00 59.25 167 PHE A N 1
ATOM 1332 C CA . PHE A 1 167 ? 13.401 26.246 -21.271 1.00 59.25 167 PHE A CA 1
ATOM 1333 C C . PHE A 1 167 ? 13.607 25.059 -20.336 1.00 59.25 167 PHE A C 1
ATOM 1335 O O . PHE A 1 167 ? 14.684 24.883 -19.772 1.00 59.25 167 PHE A O 1
ATOM 1342 N N . ASP A 1 168 ? 12.562 24.259 -20.174 1.00 59.81 168 ASP A N 1
ATOM 1343 C CA . ASP A 1 168 ? 12.576 23.114 -19.280 1.00 59.81 168 ASP A CA 1
ATOM 1344 C C . ASP A 1 168 ? 12.703 21.812 -20.086 1.00 59.81 168 ASP A C 1
ATOM 1346 O O . ASP A 1 168 ? 11.739 21.328 -20.682 1.00 59.81 168 ASP A O 1
ATOM 1350 N N . LYS A 1 169 ? 13.932 21.281 -20.188 1.00 54.62 169 LYS A N 1
ATOM 1351 C CA . LYS A 1 169 ? 14.235 20.032 -20.923 1.00 54.62 169 LYS A CA 1
ATOM 1352 C C . LYS A 1 169 ? 13.827 18.774 -20.159 1.00 54.62 169 LYS A C 1
ATOM 1354 O O . LYS A 1 169 ? 13.872 17.683 -20.726 1.00 54.62 169 LYS A O 1
ATOM 1359 N N . HIS A 1 170 ? 13.503 18.894 -18.877 1.00 62.41 170 HIS A N 1
ATOM 1360 C CA . HIS A 1 170 ? 13.449 17.748 -17.988 1.00 62.41 170 HIS A CA 1
ATOM 1361 C C . HIS A 1 170 ? 12.042 17.158 -17.950 1.00 62.41 170 HIS A C 1
ATOM 1363 O O . HIS A 1 170 ? 11.184 17.567 -17.172 1.00 62.41 170 HIS A O 1
ATOM 1369 N N . VAL A 1 171 ? 11.832 16.113 -18.755 1.00 63.84 171 VAL A N 1
ATOM 1370 C CA . VAL A 1 171 ? 10.670 15.218 -18.616 1.00 63.84 171 VAL A CA 1
ATOM 1371 C C . VAL A 1 171 ? 10.561 14.625 -17.195 1.00 63.84 171 VAL A C 1
ATOM 1373 O O . VAL A 1 171 ? 9.479 14.272 -16.743 1.00 63.84 171 VAL A O 1
ATOM 1376 N N . TRP A 1 172 ? 11.675 14.627 -16.454 1.00 66.69 172 TRP A N 1
ATOM 1377 C CA . TRP A 1 172 ? 11.823 14.144 -15.079 1.00 66.69 172 TRP A CA 1
ATOM 1378 C C . TRP A 1 172 ? 11.375 15.117 -13.989 1.00 66.69 172 TRP A C 1
ATOM 1380 O O . TRP A 1 172 ? 11.433 14.762 -12.818 1.00 66.69 172 TRP A O 1
ATOM 1390 N N . ASN A 1 173 ? 10.919 16.331 -14.300 1.00 75.06 173 ASN A N 1
ATOM 1391 C CA . ASN A 1 173 ? 10.569 17.276 -13.231 1.00 75.06 173 ASN A CA 1
ATOM 1392 C C . ASN A 1 173 ? 9.403 16.821 -12.357 1.00 75.06 173 ASN A C 1
ATOM 1394 O O . ASN A 1 173 ? 9.270 17.283 -11.226 1.00 75.06 173 ASN A O 1
ATOM 1398 N N . LEU A 1 174 ? 8.554 15.927 -12.869 1.00 83.19 174 LEU A N 1
ATOM 1399 C CA . LEU A 1 174 ? 7.540 15.284 -12.043 1.00 83.19 174 LEU A CA 1
ATOM 1400 C C . LEU A 1 174 ? 8.169 14.254 -11.101 1.00 83.19 174 LEU A C 1
ATOM 1402 O O . LEU A 1 174 ? 7.762 14.201 -9.948 1.00 83.19 174 LEU A O 1
ATOM 1406 N N . TYR A 1 175 ? 9.201 13.518 -11.525 1.00 87.00 175 TYR A N 1
ATOM 1407 C CA . TYR A 1 175 ? 9.905 12.593 -10.634 1.00 87.00 175 TYR A CA 1
ATOM 1408 C C . TYR A 1 175 ? 10.439 13.312 -9.399 1.00 87.00 175 TYR A C 1
ATOM 1410 O O . TYR A 1 175 ? 10.179 12.872 -8.292 1.00 87.00 175 TYR A O 1
ATOM 1418 N N . GLU A 1 176 ? 11.073 14.473 -9.556 1.00 85.06 176 GLU A N 1
ATOM 1419 C CA . GLU A 1 176 ? 11.572 15.254 -8.414 1.00 85.06 176 GLU A CA 1
ATOM 1420 C C . GLU A 1 176 ? 10.476 15.668 -7.418 1.00 85.06 176 GLU A C 1
ATOM 1422 O O . GLU A 1 176 ? 10.757 15.864 -6.239 1.00 85.06 176 GLU A O 1
ATOM 1427 N N . ARG A 1 177 ? 9.217 15.777 -7.864 1.00 83.75 177 ARG A N 1
ATOM 1428 C CA . ARG A 1 177 ? 8.074 16.097 -6.993 1.00 83.75 177 ARG A CA 1
ATOM 1429 C C . ARG A 1 177 ? 7.475 14.880 -6.301 1.00 83.75 177 ARG A C 1
ATOM 1431 O O . ARG A 1 177 ? 6.945 15.027 -5.207 1.00 83.75 177 ARG A O 1
ATOM 1438 N N . PHE A 1 178 ? 7.511 13.724 -6.956 1.00 86.56 178 PHE A N 1
ATOM 1439 C CA . PHE A 1 178 ? 6.876 12.495 -6.475 1.00 86.56 178 PHE A CA 1
ATOM 1440 C C . PHE A 1 178 ? 7.878 11.476 -5.924 1.00 86.56 178 PHE A C 1
ATOM 1442 O O . PHE A 1 178 ? 7.471 10.442 -5.396 1.00 86.56 178 PHE A O 1
ATOM 1449 N N . LYS A 1 179 ? 9.187 11.746 -6.022 1.00 88.81 179 LYS A N 1
ATOM 1450 C CA . LYS A 1 179 ? 10.209 10.877 -5.451 1.00 88.81 179 LYS A CA 1
ATOM 1451 C C . LYS A 1 179 ? 10.110 10.903 -3.933 1.00 88.81 179 LYS A C 1
ATOM 1453 O O . LYS A 1 179 ? 10.004 11.956 -3.310 1.00 88.81 179 LYS A O 1
ATOM 1458 N N . VAL A 1 180 ? 10.234 9.730 -3.338 1.00 86.44 180 VAL A N 1
ATOM 1459 C CA . VAL A 1 180 ? 10.327 9.560 -1.895 1.00 86.44 180 VAL A CA 1
ATOM 1460 C C . VAL A 1 180 ? 11.741 9.132 -1.545 1.00 86.44 180 VAL A C 1
ATOM 1462 O O . VAL A 1 180 ? 12.248 8.122 -2.034 1.00 86.44 180 VAL A O 1
ATOM 1465 N N . GLN A 1 181 ? 12.396 9.917 -0.697 1.00 87.19 181 GLN A N 1
ATOM 1466 C CA . GLN A 1 181 ? 13.689 9.561 -0.126 1.00 87.19 181 GLN A CA 1
ATOM 1467 C C . GLN A 1 181 ? 13.463 8.706 1.115 1.00 87.19 181 GLN A C 1
ATOM 1469 O O . GLN A 1 181 ? 12.985 9.190 2.135 1.00 87.19 181 GLN A O 1
ATOM 1474 N N . ASN A 1 182 ? 13.797 7.421 1.013 1.00 82.25 182 ASN A N 1
ATOM 1475 C CA . ASN A 1 182 ? 13.640 6.442 2.090 1.00 82.25 182 ASN A CA 1
ATOM 1476 C C . ASN A 1 182 ? 14.985 5.858 2.553 1.00 82.25 182 ASN A C 1
ATOM 1478 O O . ASN A 1 182 ? 15.068 4.703 2.965 1.00 82.25 182 ASN A O 1
ATOM 1482 N N . PHE A 1 183 ? 16.052 6.648 2.459 1.00 85.94 183 PHE A N 1
ATOM 1483 C CA . PHE A 1 183 ? 17.393 6.272 2.893 1.00 85.94 183 PHE A CA 1
ATOM 1484 C C . PHE A 1 183 ? 18.057 7.443 3.620 1.00 85.94 183 PHE A C 1
ATOM 1486 O O . PHE A 1 183 ? 17.751 8.606 3.362 1.00 85.94 183 PHE A O 1
ATOM 1493 N N . ALA A 1 184 ? 18.999 7.130 4.508 1.00 88.62 184 ALA A N 1
ATOM 1494 C CA . ALA A 1 184 ? 19.907 8.115 5.077 1.00 88.62 184 ALA A CA 1
ATOM 1495 C C . ALA A 1 184 ? 21.218 8.104 4.288 1.00 88.62 184 ALA A C 1
ATOM 1497 O O . ALA A 1 184 ? 21.799 7.045 4.040 1.00 88.62 184 ALA A O 1
ATOM 1498 N N . ASN A 1 185 ? 21.691 9.284 3.896 1.00 91.88 185 ASN A N 1
ATOM 1499 C CA . ASN A 1 185 ? 22.995 9.406 3.263 1.00 91.88 185 ASN A CA 1
ATOM 1500 C C . ASN A 1 185 ? 24.110 9.074 4.264 1.00 91.88 185 ASN A C 1
ATOM 1502 O O . ASN A 1 185 ? 24.105 9.541 5.403 1.00 91.88 185 ASN A O 1
ATOM 1506 N N . GLY A 1 186 ? 25.086 8.279 3.821 1.00 93.88 186 GLY A N 1
ATOM 1507 C CA . GLY A 1 186 ? 26.334 8.092 4.558 1.00 93.88 186 GLY A CA 1
ATOM 1508 C C . GLY A 1 186 ? 27.159 9.383 4.607 1.00 93.88 186 GLY A C 1
ATOM 1509 O O . GLY A 1 186 ? 26.913 10.326 3.851 1.00 93.88 186 GLY A O 1
ATOM 1510 N N . PHE A 1 187 ? 28.169 9.423 5.481 1.00 94.81 187 PHE A N 1
ATOM 1511 C CA . PHE A 1 187 ? 29.059 10.579 5.611 1.00 94.81 187 PHE A CA 1
ATOM 1512 C C . PHE A 1 187 ? 29.670 10.978 4.256 1.00 94.81 187 PHE A C 1
ATOM 1514 O O . PHE A 1 187 ? 30.281 10.155 3.578 1.00 94.81 187 PHE A O 1
ATOM 1521 N N . GLY A 1 188 ? 29.496 12.244 3.867 1.00 95.50 188 GLY A N 1
ATOM 1522 C CA . GLY A 1 188 ? 30.011 12.794 2.609 1.00 95.50 188 GLY A CA 1
ATOM 1523 C C . GLY A 1 188 ? 29.205 12.444 1.350 1.00 95.50 188 GLY A C 1
ATOM 1524 O O . GLY A 1 188 ? 29.570 12.896 0.268 1.00 95.50 188 GLY A O 1
ATOM 1525 N N . SER A 1 189 ? 28.114 11.677 1.457 1.00 94.94 189 SER A N 1
ATOM 1526 C CA . SER A 1 189 ? 27.243 11.380 0.314 1.00 94.94 189 SER A CA 1
ATOM 1527 C C . SER A 1 189 ? 26.278 12.532 0.035 1.00 94.94 189 SER A C 1
ATOM 1529 O O . SER A 1 189 ? 25.541 12.964 0.920 1.00 94.94 189 SER A O 1
ATOM 1531 N N . ALA A 1 190 ? 26.236 12.970 -1.223 1.00 93.88 190 ALA A N 1
ATOM 1532 C CA . ALA A 1 190 ? 25.228 13.882 -1.764 1.00 93.88 190 ALA A CA 1
ATOM 1533 C C . ALA A 1 190 ? 24.253 13.151 -2.709 1.00 93.88 190 ALA A C 1
ATOM 1535 O O . ALA A 1 190 ? 23.729 13.749 -3.646 1.00 93.88 190 ALA A O 1
ATOM 1536 N N . PHE A 1 191 ? 24.060 11.839 -2.523 1.00 92.19 191 PHE A N 1
ATOM 1537 C CA . PHE A 1 191 ? 23.151 11.062 -3.361 1.00 92.19 191 PHE A CA 1
ATOM 1538 C C . PHE A 1 191 ? 21.718 11.587 -3.215 1.00 92.19 191 PHE A C 1
ATOM 1540 O O . PHE A 1 191 ? 21.158 11.598 -2.119 1.00 92.19 191 PHE A O 1
ATOM 1547 N N . ASP A 1 192 ? 21.146 12.006 -4.343 1.00 87.94 192 ASP A N 1
ATOM 1548 C CA . ASP A 1 192 ? 19.818 12.619 -4.448 1.00 87.94 192 ASP A CA 1
ATOM 1549 C C . ASP A 1 192 ? 18.840 11.726 -5.235 1.00 87.94 192 ASP A C 1
ATOM 1551 O O . ASP A 1 192 ? 17.930 12.170 -5.939 1.00 87.94 192 ASP A O 1
ATOM 1555 N N . GLY A 1 193 ? 19.045 10.410 -5.136 1.00 88.62 193 GLY A N 1
ATOM 1556 C CA . GLY A 1 193 ? 18.080 9.439 -5.626 1.00 88.62 193 GLY A CA 1
ATOM 1557 C C . GLY A 1 193 ? 16.795 9.441 -4.800 1.00 88.62 193 GLY A C 1
ATOM 1558 O O . GLY A 1 193 ? 16.641 10.156 -3.814 1.00 88.62 193 GLY A O 1
ATOM 1559 N N . GLY A 1 194 ? 15.861 8.592 -5.201 1.00 89.56 194 GLY A N 1
ATOM 1560 C CA . GLY A 1 194 ? 14.605 8.371 -4.492 1.00 89.56 194 GLY A CA 1
ATOM 1561 C C . GLY A 1 194 ? 13.929 7.109 -4.999 1.00 89.56 194 GLY A C 1
ATOM 1562 O O . GLY A 1 194 ? 14.461 6.433 -5.882 1.00 89.56 194 GLY A O 1
ATOM 1563 N N . GLN A 1 195 ? 12.777 6.787 -4.436 1.00 89.75 195 GLN A N 1
ATOM 1564 C CA . GLN A 1 195 ? 11.845 5.775 -4.921 1.00 89.75 195 GLN A CA 1
ATOM 1565 C C . GLN A 1 195 ? 10.586 6.460 -5.444 1.00 89.75 195 GLN A C 1
ATOM 1567 O O . GLN A 1 195 ? 10.369 7.634 -5.169 1.00 89.75 195 GLN A O 1
ATOM 1572 N N . ALA A 1 196 ? 9.771 5.742 -6.203 1.00 90.69 196 ALA A N 1
ATOM 1573 C CA . ALA A 1 196 ? 8.456 6.214 -6.607 1.00 90.69 196 ALA A CA 1
ATOM 1574 C C . ALA A 1 196 ? 7.439 5.190 -6.102 1.00 90.69 196 ALA A C 1
ATOM 1576 O O . ALA A 1 196 ? 7.482 4.036 -6.530 1.00 90.69 196 ALA A O 1
ATOM 1577 N N . PHE A 1 197 ? 6.620 5.597 -5.131 1.00 90.25 197 PHE A N 1
ATOM 1578 C CA . PHE A 1 197 ? 5.533 4.786 -4.592 1.00 90.25 197 PHE A CA 1
ATOM 1579 C C . PHE A 1 197 ? 4.269 5.158 -5.359 1.00 90.25 197 PHE A C 1
ATOM 1581 O O . PHE A 1 197 ? 3.659 6.193 -5.098 1.00 90.25 197 PHE A O 1
ATOM 1588 N N . ASN A 1 198 ? 3.914 4.334 -6.339 1.00 91.25 198 ASN A N 1
ATOM 1589 C CA . ASN A 1 198 ? 2.732 4.460 -7.190 1.00 91.25 198 ASN A CA 1
ATOM 1590 C C . ASN A 1 198 ? 2.576 3.170 -7.996 1.00 91.25 198 ASN A C 1
ATOM 1592 O O . ASN A 1 198 ? 3.556 2.447 -8.183 1.00 91.25 198 ASN A O 1
ATOM 1596 N N . LEU A 1 199 ? 1.394 2.928 -8.565 1.00 92.25 199 LEU A N 1
ATOM 1597 C CA . LEU A 1 199 ? 1.217 1.838 -9.526 1.00 92.25 199 LEU A CA 1
ATOM 1598 C C . LEU A 1 199 ? 2.228 1.985 -10.684 1.00 92.25 199 LEU A C 1
ATOM 1600 O O . LEU A 1 199 ? 2.304 3.050 -11.299 1.00 92.25 199 LEU A O 1
ATOM 1604 N N . GLY A 1 200 ? 3.052 0.963 -10.936 1.00 93.06 200 GLY A N 1
ATOM 1605 C CA . GLY A 1 200 ? 4.159 0.990 -11.912 1.00 93.06 200 GLY A CA 1
ATOM 1606 C C . GLY A 1 200 ? 5.502 1.506 -11.363 1.00 93.06 200 GLY A C 1
ATOM 1607 O O . GLY A 1 200 ? 6.561 1.326 -11.973 1.00 93.06 200 GLY A O 1
ATOM 1608 N N . GLY A 1 201 ? 5.511 2.123 -10.182 1.00 93.44 201 GLY A N 1
ATOM 1609 C CA . GLY A 1 201 ? 6.694 2.687 -9.535 1.00 93.44 201 GLY A CA 1
ATOM 1610 C C . GLY A 1 201 ? 7.515 3.587 -10.465 1.00 93.44 201 GLY A C 1
ATOM 1611 O O . GLY A 1 201 ? 6.987 4.454 -11.168 1.00 93.44 201 GLY A O 1
ATOM 1612 N N . LYS A 1 202 ? 8.836 3.362 -10.507 1.00 91.38 202 LYS A N 1
ATOM 1613 C CA . LYS A 1 202 ? 9.763 4.143 -11.346 1.00 91.38 202 LYS A CA 1
ATOM 1614 C C . LYS A 1 202 ? 9.555 3.985 -12.851 1.00 91.38 202 LYS A C 1
ATOM 1616 O O . LYS A 1 202 ? 10.091 4.807 -13.592 1.00 91.38 202 LYS A O 1
ATOM 1621 N N . SER A 1 203 ? 8.797 2.989 -13.317 1.00 91.12 203 SER A N 1
ATOM 1622 C CA . SER A 1 203 ? 8.534 2.844 -14.753 1.00 91.12 203 SER A CA 1
ATOM 1623 C C . SER A 1 203 ? 7.707 4.003 -1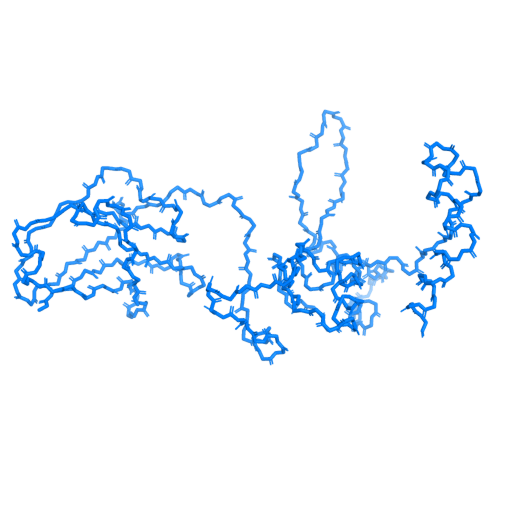5.313 1.00 91.12 203 SER A C 1
ATOM 1625 O O . SER A 1 203 ? 7.760 4.230 -16.511 1.00 91.12 203 SER A O 1
ATOM 1627 N N . LEU A 1 204 ? 7.010 4.795 -14.485 1.00 92.00 204 LEU A N 1
ATOM 1628 C CA . LEU A 1 204 ? 6.324 6.019 -14.930 1.00 92.00 204 LEU A CA 1
ATOM 1629 C C . LEU A 1 204 ? 7.268 7.220 -15.130 1.00 92.00 204 LEU A C 1
ATOM 1631 O O . LEU A 1 204 ? 6.867 8.241 -15.699 1.00 92.00 204 LEU A O 1
ATOM 1635 N N . PHE A 1 205 ? 8.518 7.099 -14.680 1.00 89.69 205 PHE A N 1
ATOM 1636 C CA . PHE A 1 205 ? 9.512 8.173 -14.613 1.00 89.69 205 PHE A CA 1
ATOM 1637 C C . PHE A 1 205 ? 10.863 7.777 -15.223 1.00 89.69 205 PHE A C 1
ATOM 1639 O O . PHE A 1 205 ? 11.877 8.403 -14.923 1.00 89.69 205 PHE A O 1
ATOM 1646 N N . TRP A 1 206 ? 10.929 6.704 -16.007 1.00 86.12 206 TRP A N 1
ATOM 1647 C CA . TRP A 1 206 ? 12.193 6.148 -16.487 1.00 86.12 206 TRP A CA 1
ATOM 1648 C C . TRP A 1 206 ? 12.696 6.822 -17.764 1.00 86.12 206 TRP A C 1
ATOM 1650 O O . TRP A 1 206 ? 11.915 7.230 -18.615 1.00 86.12 206 TRP A O 1
ATOM 1660 N N . GLY A 1 207 ? 14.022 6.814 -17.933 1.00 83.00 207 GLY A N 1
ATOM 1661 C CA . GLY A 1 207 ? 14.810 7.475 -18.980 1.00 83.00 207 GLY A CA 1
ATOM 1662 C C . GLY A 1 207 ? 14.418 7.285 -20.449 1.00 83.00 207 GLY A C 1
ATOM 1663 O O . GLY A 1 207 ? 14.909 8.030 -21.294 1.00 83.00 207 GLY A O 1
ATOM 1664 N N . GLY A 1 208 ? 13.632 6.262 -20.778 1.00 81.62 208 GLY A N 1
ATOM 1665 C CA . GLY A 1 208 ? 13.494 5.784 -22.157 1.00 81.62 208 GLY A CA 1
ATOM 1666 C C . GLY A 1 208 ? 14.729 5.035 -22.688 1.00 81.62 208 GLY A C 1
ATOM 1667 O O . GLY A 1 208 ? 14.764 4.684 -23.862 1.00 81.62 208 GLY A O 1
ATOM 1668 N N . LEU A 1 209 ? 15.758 4.809 -21.857 1.00 85.75 209 LEU A N 1
ATOM 1669 C CA . LEU A 1 209 ? 17.025 4.184 -22.245 1.00 85.75 209 LEU A CA 1
ATOM 1670 C C . LEU A 1 209 ? 17.311 2.937 -21.393 1.00 85.75 209 LEU A C 1
ATOM 1672 O O . LEU A 1 209 ? 17.550 3.050 -20.193 1.00 85.75 209 LEU A O 1
ATOM 1676 N N . ILE A 1 210 ? 17.310 1.769 -22.039 1.00 86.94 210 ILE A N 1
ATOM 1677 C CA . ILE A 1 210 ? 17.492 0.431 -21.441 1.00 86.94 210 ILE A CA 1
ATOM 1678 C C . ILE A 1 210 ? 18.425 -0.432 -22.312 1.00 86.94 210 ILE A C 1
ATOM 1680 O O . ILE A 1 210 ? 17.985 -1.388 -22.947 1.00 86.94 210 ILE A O 1
ATOM 1684 N N . PRO A 1 211 ? 19.719 -0.088 -22.427 1.00 89.94 211 PRO A N 1
ATOM 1685 C CA . PRO A 1 211 ? 20.650 -0.907 -23.189 1.00 89.94 211 PRO A CA 1
ATOM 1686 C C . PRO A 1 211 ? 20.804 -2.285 -22.536 1.00 89.94 211 PRO A C 1
ATOM 1688 O O . PRO A 1 211 ? 20.792 -2.408 -21.308 1.00 89.94 211 PRO A O 1
ATOM 1691 N N . ARG A 1 212 ? 21.019 -3.320 -23.357 1.00 91.44 212 ARG A N 1
ATOM 1692 C CA . ARG A 1 212 ? 21.515 -4.605 -22.852 1.00 91.44 212 ARG A CA 1
ATOM 1693 C C . ARG A 1 212 ? 22.848 -4.383 -22.141 1.00 91.44 212 ARG A C 1
ATOM 1695 O O . ARG A 1 212 ? 23.641 -3.535 -22.558 1.00 91.44 212 ARG A O 1
ATOM 1702 N N . MET A 1 213 ? 23.104 -5.184 -21.110 1.00 92.00 213 MET A N 1
ATOM 1703 C CA . MET A 1 213 ? 24.429 -5.201 -20.504 1.00 92.00 213 MET A CA 1
ATOM 1704 C C . MET A 1 213 ? 25.465 -5.663 -21.533 1.00 92.00 213 MET A C 1
ATOM 1706 O O . MET A 1 213 ? 25.190 -6.526 -22.373 1.00 92.00 213 MET A O 1
ATOM 1710 N N . ALA A 1 214 ? 26.670 -5.110 -21.462 1.00 90.50 214 ALA A N 1
ATOM 1711 C CA . ALA A 1 214 ? 27.796 -5.620 -22.223 1.00 90.50 214 ALA A CA 1
ATOM 1712 C C . ALA A 1 214 ? 28.172 -7.028 -21.736 1.00 90.50 214 ALA A C 1
ATOM 1714 O O . ALA A 1 214 ? 27.979 -7.377 -20.571 1.00 90.50 214 ALA A O 1
ATOM 1715 N N . TRP A 1 215 ? 28.764 -7.836 -22.618 1.00 86.19 215 TRP A N 1
ATOM 1716 C CA . TRP A 1 215 ? 29.056 -9.251 -22.347 1.00 86.19 215 TRP A CA 1
ATOM 1717 C C . TRP A 1 215 ? 29.939 -9.490 -21.109 1.00 86.19 215 TRP A C 1
ATOM 1719 O O . TRP A 1 215 ? 29.895 -10.582 -20.547 1.00 86.19 215 TRP A O 1
ATOM 1729 N N . TRP A 1 216 ? 30.729 -8.495 -20.689 1.00 90.38 216 TRP A N 1
ATOM 1730 C CA . TRP A 1 216 ? 31.618 -8.568 -19.522 1.00 90.38 216 TRP A CA 1
ATOM 1731 C C . TRP A 1 216 ? 30.946 -8.172 -18.197 1.00 90.38 216 TRP A C 1
ATOM 1733 O O . TRP A 1 216 ? 31.444 -8.506 -17.125 1.00 90.38 216 TRP A O 1
ATOM 1743 N N . GLU A 1 217 ? 29.829 -7.441 -18.220 1.00 92.94 217 GLU A N 1
ATOM 1744 C CA . GLU A 1 217 ? 29.159 -6.971 -16.998 1.00 92.94 217 GLU A CA 1
ATOM 1745 C C . GLU A 1 217 ? 28.589 -8.114 -16.134 1.00 92.94 217 GLU A C 1
ATOM 1747 O O . GLU A 1 217 ? 28.779 -8.078 -14.913 1.00 92.94 217 GLU A O 1
ATOM 1752 N N . PRO A 1 218 ? 27.978 -9.175 -16.706 1.00 92.50 218 PRO A N 1
ATOM 1753 C CA . PRO A 1 218 ? 27.511 -10.319 -15.930 1.00 92.50 218 PRO A CA 1
ATOM 1754 C C . PRO A 1 218 ? 28.603 -11.374 -15.669 1.00 92.50 218 PRO A C 1
ATOM 1756 O O . PRO A 1 218 ? 28.277 -12.469 -15.214 1.00 92.50 218 PRO A O 1
ATOM 1759 N N . ASP A 1 219 ? 29.897 -11.104 -15.908 1.00 91.38 219 ASP A N 1
ATOM 1760 C CA . ASP A 1 219 ? 30.977 -12.101 -15.738 1.00 91.38 219 ASP A CA 1
ATOM 1761 C C . ASP A 1 219 ? 31.047 -12.695 -14.320 1.00 91.38 219 ASP A C 1
ATOM 1763 O O . ASP A 1 219 ? 31.485 -13.832 -14.133 1.00 91.38 219 ASP A O 1
ATOM 1767 N N . ARG A 1 220 ? 30.605 -11.935 -13.311 1.00 93.12 220 ARG A N 1
ATOM 1768 C CA . ARG A 1 220 ? 30.569 -12.370 -11.904 1.00 93.12 220 ARG A CA 1
ATOM 1769 C C . ARG A 1 220 ? 29.258 -13.041 -11.496 1.00 93.12 220 ARG A C 1
ATOM 1771 O O . ARG A 1 220 ? 29.130 -13.456 -10.347 1.00 93.12 220 ARG A O 1
ATOM 1778 N N . TRP A 1 221 ? 28.273 -13.102 -12.386 1.00 95.06 221 TRP A N 1
ATOM 1779 C CA . TRP A 1 221 ? 26.963 -13.670 -12.086 1.00 95.06 221 TRP A CA 1
ATOM 1780 C C . TRP A 1 221 ? 26.995 -15.196 -12.243 1.00 95.06 221 TRP A C 1
ATOM 1782 O O . TRP A 1 221 ? 27.880 -15.739 -12.913 1.00 95.06 221 TRP A O 1
ATOM 1792 N N . PRO A 1 222 ? 26.036 -15.928 -11.648 1.00 97.06 222 PRO A N 1
ATOM 1793 C CA . PRO A 1 222 ? 25.902 -17.358 -11.887 1.00 97.06 222 PRO A CA 1
ATOM 1794 C C . PRO A 1 222 ? 25.834 -17.670 -13.386 1.00 97.06 222 PRO A C 1
ATOM 1796 O O . PRO A 1 222 ? 25.082 -17.041 -14.131 1.00 97.06 222 PRO A O 1
ATOM 1799 N N . ARG A 1 223 ? 26.598 -18.677 -13.826 1.00 94.94 223 ARG A N 1
ATOM 1800 C CA . ARG A 1 223 ? 26.718 -19.036 -15.250 1.00 94.94 223 ARG A CA 1
ATOM 1801 C C . ARG A 1 223 ? 25.360 -19.313 -15.906 1.00 94.94 223 ARG A C 1
ATOM 1803 O O . ARG A 1 223 ? 25.150 -18.915 -17.044 1.00 94.94 223 ARG A O 1
ATOM 1810 N N . SER A 1 224 ? 24.441 -19.947 -15.178 1.00 95.62 224 SER A N 1
ATOM 1811 C CA . SER A 1 224 ? 23.074 -20.211 -15.640 1.00 95.62 224 SER A CA 1
ATOM 1812 C C . SER A 1 224 ? 22.290 -18.933 -15.939 1.00 95.62 224 SER A C 1
ATOM 1814 O O . SER A 1 224 ? 21.614 -18.868 -16.960 1.00 95.62 224 SER A O 1
ATOM 1816 N N . LEU A 1 225 ? 22.408 -17.908 -15.091 1.00 94.81 225 LEU A N 1
ATOM 1817 C CA . LEU A 1 225 ? 21.732 -16.626 -15.283 1.00 94.81 225 LEU A CA 1
ATOM 1818 C C . LEU A 1 225 ? 22.309 -15.875 -16.484 1.00 94.81 225 LEU A C 1
ATOM 1820 O O . LEU A 1 225 ? 21.558 -15.372 -17.312 1.00 94.81 225 LEU A O 1
ATOM 1824 N N . ARG A 1 226 ? 23.640 -15.848 -16.611 1.00 93.25 226 ARG A N 1
ATOM 1825 C CA . ARG A 1 226 ? 24.304 -15.258 -17.778 1.00 93.25 226 ARG A CA 1
ATOM 1826 C C . ARG A 1 226 ? 23.833 -15.913 -19.076 1.00 93.25 226 ARG A C 1
ATOM 1828 O O . ARG A 1 226 ? 23.422 -15.214 -19.994 1.00 93.25 226 ARG A O 1
ATOM 1835 N N . TRP A 1 227 ? 23.853 -17.244 -19.130 1.00 93.06 227 TRP A N 1
ATOM 1836 C CA . TRP A 1 227 ? 23.387 -17.984 -20.301 1.00 93.06 227 TRP A CA 1
ATOM 1837 C C . TRP A 1 227 ? 21.916 -17.72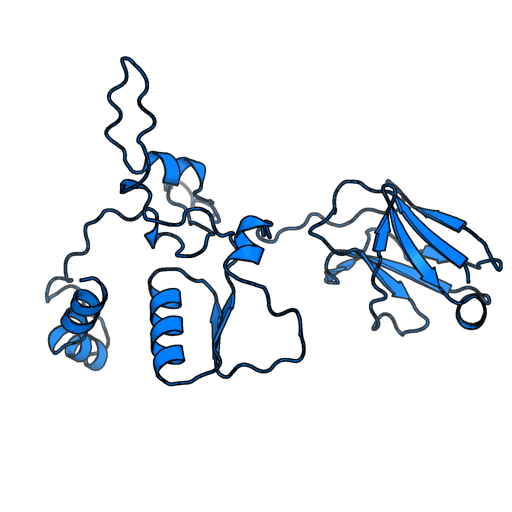4 -20.604 1.00 93.06 227 TRP A C 1
ATOM 1839 O O . TRP A 1 227 ? 21.575 -17.528 -21.763 1.00 93.06 227 TRP A O 1
ATOM 1849 N N . PHE A 1 228 ? 21.052 -17.673 -19.588 1.00 95.06 228 PHE A N 1
ATOM 1850 C CA . PHE A 1 228 ? 19.648 -17.316 -19.781 1.00 95.06 228 PHE A CA 1
ATOM 1851 C C . PHE A 1 228 ? 19.501 -15.944 -20.454 1.00 95.06 228 PHE A C 1
ATOM 1853 O O . PHE A 1 228 ? 18.806 -15.833 -21.464 1.00 95.06 228 PHE A O 1
ATOM 1860 N N . LEU A 1 229 ? 20.192 -14.920 -19.942 1.00 93.75 229 LEU A N 1
ATOM 1861 C CA . LEU A 1 229 ? 20.143 -13.564 -20.494 1.00 93.75 229 LEU A CA 1
ATOM 1862 C C . LEU A 1 229 ? 20.643 -13.511 -21.945 1.00 93.75 229 LEU A C 1
ATOM 1864 O O . LEU A 1 229 ? 19.975 -12.918 -22.790 1.00 93.75 229 LEU A O 1
ATOM 1868 N N . GLU A 1 230 ? 21.781 -14.152 -22.233 1.00 89.62 230 GLU A N 1
ATOM 1869 C CA . GLU A 1 230 ? 22.421 -14.166 -23.558 1.00 89.62 230 GLU A CA 1
ATOM 1870 C C . GLU A 1 230 ? 21.620 -14.953 -24.606 1.00 89.62 230 GLU A C 1
ATOM 1872 O O . GLU A 1 230 ? 21.574 -14.550 -25.767 1.00 89.62 230 GLU A O 1
ATOM 1877 N N . VAL A 1 231 ? 20.995 -16.068 -24.216 1.00 92.25 231 VAL A N 1
ATOM 1878 C CA . VAL A 1 231 ? 20.285 -16.959 -25.148 1.00 92.25 231 VAL A CA 1
ATOM 1879 C C . VAL A 1 231 ? 18.882 -16.453 -25.480 1.00 92.25 231 VAL A C 1
ATOM 1881 O O . VAL A 1 231 ? 18.409 -16.682 -26.591 1.00 92.25 231 VAL A O 1
ATOM 1884 N N . GLY A 1 232 ? 18.203 -15.772 -24.553 1.00 92.44 232 GLY A N 1
ATOM 1885 C CA . GLY A 1 232 ? 16.833 -15.324 -24.818 1.00 92.44 232 GLY A CA 1
ATOM 1886 C C . GLY A 1 232 ? 16.208 -14.377 -23.803 1.00 92.44 232 GLY A C 1
ATOM 1887 O O . GLY A 1 232 ? 15.268 -13.680 -24.164 1.00 92.44 232 GLY A O 1
ATOM 1888 N N . GLY A 1 233 ? 16.723 -14.284 -22.575 1.00 92.75 233 GLY A N 1
ATOM 1889 C CA . GLY A 1 233 ? 16.131 -13.442 -21.531 1.00 92.75 233 GLY A CA 1
ATOM 1890 C C . GLY A 1 233 ? 16.059 -11.961 -21.912 1.00 92.75 233 GLY A C 1
ATOM 1891 O O . GLY A 1 233 ? 15.040 -11.320 -21.671 1.00 92.75 233 GLY A O 1
ATOM 1892 N N . TYR A 1 234 ? 17.093 -11.422 -22.574 1.00 92.75 234 TYR A N 1
ATOM 1893 C CA . TYR A 1 234 ? 17.024 -10.053 -23.101 1.00 92.75 234 TYR A CA 1
ATOM 1894 C C . TYR A 1 234 ? 15.980 -9.892 -24.202 1.00 92.75 234 TYR A C 1
ATOM 1896 O O . TYR A 1 234 ? 15.257 -8.903 -24.200 1.00 92.75 234 TYR A O 1
ATOM 1904 N N . GLN A 1 235 ? 15.888 -10.861 -25.115 1.00 93.56 235 GLN A N 1
ATOM 1905 C CA . GLN A 1 235 ? 14.915 -10.802 -26.202 1.00 93.56 235 GLN A CA 1
ATOM 1906 C C . GLN A 1 235 ? 13.486 -10.829 -25.655 1.00 93.56 235 GLN A C 1
ATOM 1908 O O . GLN A 1 235 ? 12.682 -9.989 -26.028 1.00 93.56 235 GLN A O 1
ATOM 1913 N N . GLN A 1 236 ? 13.200 -11.721 -24.703 1.00 91.62 236 GLN A N 1
ATOM 1914 C CA . GLN A 1 236 ? 11.892 -11.805 -24.049 1.00 91.62 236 GLN A CA 1
ATOM 1915 C C . GLN A 1 236 ? 11.504 -10.494 -23.356 1.00 91.62 236 GLN A C 1
ATOM 1917 O O . GLN A 1 236 ? 10.359 -10.067 -23.448 1.00 91.62 236 GLN A O 1
ATOM 1922 N N . ALA A 1 237 ? 12.454 -9.847 -22.673 1.00 89.81 237 ALA A N 1
ATOM 1923 C CA . ALA A 1 237 ? 12.202 -8.562 -22.028 1.00 89.81 237 ALA A CA 1
ATOM 1924 C C . ALA A 1 237 ? 11.932 -7.443 -23.049 1.00 89.81 237 ALA A C 1
ATOM 1926 O O . ALA A 1 237 ? 11.064 -6.607 -22.821 1.00 89.81 237 ALA A O 1
ATOM 1927 N N . GLU A 1 238 ? 12.661 -7.418 -24.166 1.00 90.44 238 GLU A N 1
ATOM 1928 C CA . GLU A 1 238 ? 12.455 -6.442 -25.242 1.00 90.44 238 GLU A CA 1
ATOM 1929 C C . GLU A 1 238 ? 11.125 -6.645 -25.966 1.00 90.44 238 GLU A C 1
ATOM 1931 O O . GLU A 1 238 ? 10.428 -5.669 -26.229 1.00 90.44 238 GLU A O 1
ATOM 1936 N N . ASP A 1 239 ? 10.755 -7.893 -26.246 1.00 90.44 239 ASP A N 1
ATOM 1937 C CA . ASP A 1 239 ? 9.484 -8.236 -26.883 1.00 90.44 239 ASP A CA 1
ATOM 1938 C C . ASP A 1 239 ? 8.294 -7.832 -26.003 1.00 90.44 239 ASP A C 1
ATOM 1940 O O . ASP A 1 239 ? 7.286 -7.373 -26.523 1.00 90.44 239 ASP A O 1
ATOM 1944 N N . LEU A 1 240 ? 8.425 -7.932 -24.675 1.00 85.69 240 LEU A N 1
ATOM 1945 C CA . LEU A 1 240 ? 7.392 -7.501 -23.728 1.00 85.69 240 LEU A CA 1
ATOM 1946 C C . LEU A 1 240 ? 7.196 -5.973 -23.697 1.00 85.69 240 LEU A C 1
ATOM 1948 O O . LEU A 1 240 ? 6.151 -5.492 -23.268 1.00 85.69 240 LEU A O 1
ATOM 1952 N N . MET A 1 241 ? 8.197 -5.199 -24.124 1.00 78.88 241 MET A N 1
ATOM 1953 C CA . MET A 1 241 ? 8.152 -3.732 -24.124 1.00 78.88 241 MET A CA 1
ATOM 1954 C C . MET A 1 241 ? 7.768 -3.113 -25.478 1.00 78.88 241 MET A C 1
ATOM 1956 O O . MET A 1 241 ? 7.635 -1.887 -25.542 1.00 78.88 241 MET A O 1
ATOM 1960 N N . ASN A 1 242 ? 7.613 -3.920 -26.535 1.00 67.00 242 ASN A N 1
ATOM 1961 C CA . ASN A 1 242 ? 7.220 -3.487 -27.885 1.00 67.00 242 ASN A CA 1
ATOM 1962 C C . ASN A 1 242 ? 5.725 -3.692 -28.141 1.00 67.00 242 ASN A C 1
ATOM 1964 O O . ASN A 1 242 ? 5.146 -2.823 -28.834 1.00 67.00 242 ASN A O 1
#

Sequence (242 aa):
MFTLRFATADYRPDRQVTLRTNLDNWAKDIPGLYENGAWRFELPAARYGGGFTFKFVLERTYWQNGPDLFLQPAQGGDYLYQAPVVTFPPMTEVVVENTNIQQEFFPPNLDENRLYDVIVVGSGIGGGILADQLSDLNLDVLVLEAGSYLFPTHTANLPRQHRVGQFDKHVWNLYERFKVQNFANGFGSAFDGGQAFNLGGKSLFWGGLIPRMAWWEPDRWPRSLRWFLEVGGYQQAEDLMN